Protein AF-A0A9P9LU99-F1 (afdb_monomer)

Secondary structure (DSSP, 8-state):
----------------------------SSSSSS--S-S---------------TT----------S-B--SPPPPHHHHHHHHHHHHTT--HHHHHHHHT--HHHHHHHHHHHTT-BTTBPBPPPPPPPSS-HHHHHHHHHHHHHSTT--HHHHHHHHTS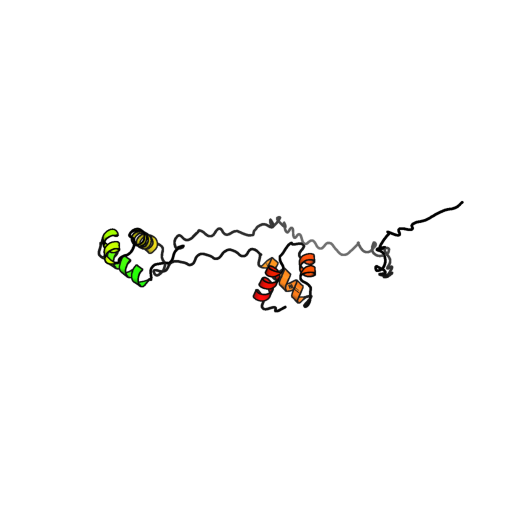---HHHHHHHHHTTT---

Sequence (179 aa):
MRSVDVTTHVALIRWNDLWNFEDEESVDVNVRTQYLRKVVCAKISCSRSIAPTSWYASIQQLSERSANIFFKKELSPYLQGKIIRKAEEGKKPAQIAKELQIADSTVRDTLKLDLVRNKGASQARLSRLEKYSVRFKRVIVNLIRKELKSSFAKIRKHLASKVNDKVIRRILEDASIYY

Mean predicted aligned error: 16.83 Å

Foldseek 3Di:
DDDDDDDDDDDDDDPDDDPPDDDDDDDDPPDPPPPPDDDDDDDDPPPPPPPPPPPPPPPPCPPPFQPLEDDDDADDLVLLVVLVVVVVVVDDLVVSCVVSVHDSVNSVVSVVCVVRDDPSHGDYGDDDDDPDDPVRLVVLVVVCVVPVDDDPVVSCVVVVDPDDVVVSCVSCVVVVNDD

Radius of gyration: 35.88 Å; Cα contacts (8 Å, |Δi|>4): 65; chains: 1; bounding box: 78×41×122 Å

pLDDT: mean 75.11, std 21.51, range [37.28, 97.56]

Solvent-accessible surface area (backbone atoms only — not comparable to full-atom values): 12419 Å² total; per-residue (Å²): 133,90,77,89,83,87,83,83,84,84,82,77,91,76,90,84,87,91,83,88,77,87,78,90,77,89,76,81,94,79,79,85,90,77,84,88,82,86,83,76,91,73,87,70,89,70,84,72,77,76,64,83,72,65,96,67,76,72,76,77,73,78,65,81,80,67,86,41,51,74,91,67,90,73,76,54,60,70,57,49,52,52,52,51,54,44,45,75,72,67,51,55,58,69,55,54,18,62,77,70,74,43,60,49,69,58,48,51,51,50,63,64,44,52,84,63,30,67,91,74,41,72,46,79,72,81,75,81,78,74,94,66,54,70,69,59,54,50,52,55,54,52,52,39,72,76,38,84,80,64,51,69,70,57,53,35,61,75,64,76,46,96,69,56,66,71,56,56,50,52,57,28,55,77,66,73,50,88,129

Nearest PDB structures (foldseek):
  1mdm-assembly1_A  TM=6.243E-01  e=1.093E-02  Homo sapiens
  6pax-assembly1_A  TM=5.505E-01  e=8.534E-03  Homo sapiens
  1pdn-assembly1_C  TM=4.921E-01  e=1.238E-02  Drosophila melanogaster
  2lvs-assembly1_A  TM=3.593E-01  e=1.388E-01  Hyperthermus butylicus DSM 5456
  8b4h-assembly1_A  TM=4.711E-01  e=3.517E-01  Geobacillus stearothermophilus

Structure (mmCIF, N/CA/C/O backbone):
data_AF-A0A9P9LU99-F1
#
_entry.id   AF-A0A9P9LU99-F1
#
loop_
_atom_site.group_PDB
_atom_site.id
_atom_site.type_symbol
_atom_site.label_atom_id
_atom_site.label_alt_id
_atom_site.label_comp_id
_atom_site.label_asym_id
_atom_site.label_entity_id
_atom_site.label_seq_id
_atom_site.pdbx_PDB_ins_code
_atom_site.Cartn_x
_atom_site.Cartn_y
_atom_site.Cartn_z
_atom_site.occupancy
_atom_site.B_iso_or_equiv
_atom_site.auth_seq_id
_atom_site.auth_comp_id
_atom_site.auth_asym_id
_atom_site.auth_atom_id
_atom_site.pdbx_PDB_model_num
ATOM 1 N N . MET A 1 1 ? -12.666 -14.891 -90.324 1.00 37.28 1 MET A N 1
ATOM 2 C CA . MET A 1 1 ? -11.192 -15.013 -90.304 1.00 37.28 1 MET A CA 1
ATOM 3 C C . MET A 1 1 ? -10.676 -14.177 -89.147 1.00 37.28 1 MET A C 1
ATOM 5 O O . MET A 1 1 ? -10.980 -13.000 -89.168 1.00 37.28 1 MET A O 1
ATOM 9 N N . ARG A 1 2 ? -9.937 -14.813 -88.216 1.00 39.31 2 ARG A N 1
ATOM 10 C CA . ARG A 1 2 ? -8.883 -14.265 -87.324 1.00 39.31 2 ARG A CA 1
ATOM 11 C C . ARG A 1 2 ? -9.255 -13.067 -86.416 1.00 39.31 2 ARG A C 1
ATOM 13 O O . ARG A 1 2 ? -9.767 -12.083 -86.909 1.00 39.31 2 ARG A O 1
ATOM 20 N N . SER A 1 3 ? -8.936 -12.956 -85.130 1.00 41.12 3 SER A N 1
ATOM 21 C CA . SER A 1 3 ? -8.376 -13.780 -84.042 1.00 41.12 3 SER A CA 1
ATOM 22 C C . SER A 1 3 ? -7.924 -12.750 -82.980 1.00 41.12 3 SER A C 1
ATOM 24 O O . SER A 1 3 ? -7.304 -11.788 -83.420 1.00 41.12 3 SER A O 1
ATOM 26 N N . VAL A 1 4 ? -8.134 -13.007 -81.670 1.00 46.19 4 VAL A N 1
ATOM 27 C CA . VAL A 1 4 ? -7.098 -12.883 -80.594 1.00 46.19 4 VAL A CA 1
ATOM 28 C C . VAL A 1 4 ? -6.611 -11.435 -80.279 1.00 46.19 4 VAL A C 1
ATOM 30 O O . VAL A 1 4 ? -6.242 -10.701 -81.179 1.00 46.19 4 VAL A O 1
ATOM 33 N N . ASP A 1 5 ? -6.531 -10.885 -79.061 1.00 49.12 5 ASP A N 1
ATOM 34 C CA . ASP A 1 5 ? -6.606 -11.394 -77.687 1.00 49.12 5 ASP A CA 1
ATOM 35 C C . ASP A 1 5 ? -6.820 -10.249 -76.676 1.00 49.12 5 ASP A C 1
ATOM 37 O O . ASP A 1 5 ? -6.439 -9.100 -76.901 1.00 49.12 5 ASP A O 1
ATOM 41 N N . VAL A 1 6 ? -7.374 -10.621 -75.519 1.00 52.91 6 VAL A N 1
ATOM 42 C CA . VAL A 1 6 ? -7.405 -9.858 -74.266 1.00 52.91 6 VAL A CA 1
ATOM 43 C C . VAL A 1 6 ? -6.156 -10.222 -73.459 1.00 52.91 6 VAL A C 1
ATOM 45 O O . VAL A 1 6 ? -6.055 -11.335 -72.947 1.00 52.91 6 VAL A O 1
ATOM 48 N N . THR A 1 7 ? -5.208 -9.298 -73.311 1.00 53.00 7 THR A N 1
ATOM 49 C CA . THR A 1 7 ? -4.014 -9.491 -72.471 1.00 53.00 7 THR A CA 1
ATOM 50 C C . THR A 1 7 ? -4.191 -8.851 -71.098 1.00 53.00 7 THR A C 1
ATOM 52 O O . THR A 1 7 ? -3.865 -7.695 -70.847 1.00 53.00 7 THR A O 1
ATOM 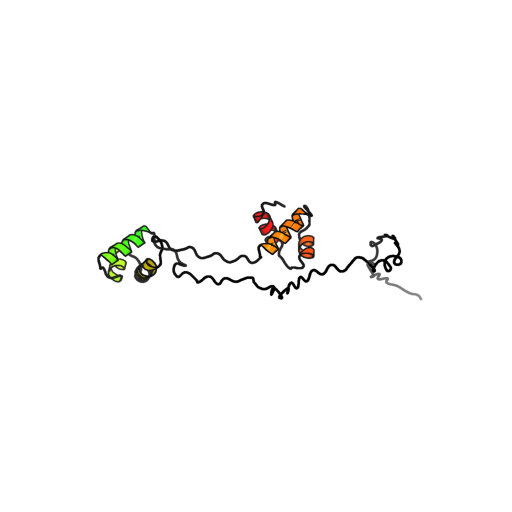55 N N . THR A 1 8 ? -4.689 -9.663 -70.170 1.00 50.56 8 THR A N 1
ATOM 56 C CA . THR A 1 8 ? -4.417 -9.569 -68.733 1.00 50.56 8 THR A CA 1
ATOM 57 C C . THR A 1 8 ? -2.929 -9.801 -68.466 1.00 50.56 8 THR A C 1
ATOM 59 O O . THR A 1 8 ? -2.436 -10.907 -68.671 1.00 50.56 8 THR A O 1
ATOM 62 N N . HIS A 1 9 ? -2.228 -8.803 -67.922 1.00 47.78 9 HIS A N 1
ATOM 63 C CA . HIS A 1 9 ? -0.955 -9.014 -67.230 1.00 47.78 9 HIS A CA 1
ATOM 64 C C . HIS A 1 9 ? -1.112 -8.706 -65.739 1.00 47.78 9 HIS A C 1
ATOM 66 O O . HIS A 1 9 ? -0.914 -7.591 -65.268 1.00 47.78 9 HIS A O 1
ATOM 72 N N . VAL A 1 10 ? -1.469 -9.753 -64.999 1.00 50.62 10 VAL A N 1
ATOM 73 C CA . VAL A 1 10 ? -1.089 -9.935 -63.598 1.00 50.62 10 VAL A CA 1
ATOM 74 C C . VAL A 1 10 ? 0.216 -10.718 -63.623 1.00 50.62 10 VAL A C 1
ATOM 76 O O . VAL A 1 10 ? 0.214 -11.822 -64.159 1.00 50.62 10 VAL A O 1
ATOM 79 N N . ALA A 1 11 ? 1.296 -10.182 -63.047 1.00 41.91 11 ALA A N 1
ATOM 80 C CA . ALA A 1 11 ? 2.277 -10.975 -62.301 1.00 41.91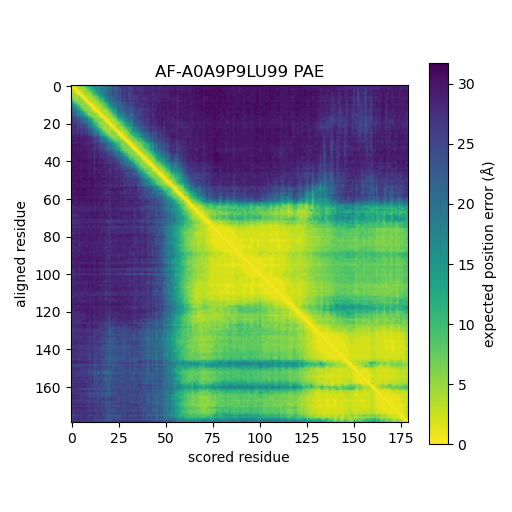 11 ALA A CA 1
ATOM 81 C C . ALA A 1 11 ? 3.464 -10.148 -61.775 1.00 41.91 11 ALA A C 1
ATOM 83 O O . ALA A 1 11 ? 4.192 -9.511 -62.527 1.00 41.91 11 ALA A O 1
ATOM 84 N N . LEU A 1 12 ? 3.700 -10.350 -60.476 1.00 45.03 12 LEU A N 1
ATOM 85 C CA . LEU A 1 12 ? 5.007 -10.553 -59.844 1.00 45.03 12 LEU A CA 1
ATOM 86 C C . LEU A 1 12 ? 5.936 -9.342 -59.693 1.00 45.03 12 LEU A C 1
ATOM 88 O O . LEU A 1 12 ? 6.919 -9.151 -60.402 1.00 45.03 12 LEU A O 1
ATOM 92 N N . ILE A 1 13 ? 5.691 -8.643 -58.583 1.00 44.28 13 ILE A N 1
ATOM 93 C CA . ILE A 1 13 ? 6.717 -7.988 -57.769 1.00 44.28 13 ILE A CA 1
ATOM 94 C C . ILE A 1 13 ? 7.779 -9.042 -57.418 1.00 44.28 13 ILE A C 1
ATOM 96 O O . ILE A 1 13 ? 7.557 -9.927 -56.589 1.00 44.28 13 ILE A O 1
ATOM 100 N N . ARG A 1 14 ? 8.927 -8.958 -58.090 1.00 39.41 14 ARG A N 1
ATOM 101 C CA . ARG A 1 14 ? 10.111 -9.779 -57.844 1.00 39.41 14 ARG A CA 1
ATOM 102 C C . ARG A 1 14 ? 10.897 -9.148 -56.693 1.00 39.41 14 ARG A C 1
ATOM 104 O O . ARG A 1 14 ? 11.585 -8.151 -56.864 1.00 39.41 14 ARG A O 1
ATOM 111 N N . TRP A 1 15 ? 10.746 -9.722 -55.506 1.00 46.03 15 TRP A N 1
ATOM 112 C CA . TRP A 1 15 ? 11.716 -9.608 -54.418 1.00 46.03 15 TRP A CA 1
ATOM 113 C C . TRP A 1 15 ? 13.004 -10.318 -54.851 1.00 46.03 15 TRP A C 1
ATOM 115 O O . TRP A 1 15 ? 12.987 -11.544 -54.922 1.00 46.03 15 TRP A O 1
ATOM 125 N N . ASN A 1 16 ? 14.068 -9.582 -55.184 1.00 44.81 16 ASN A N 1
ATOM 126 C CA . ASN A 1 16 ? 15.468 -10.008 -55.002 1.00 44.81 16 ASN A CA 1
ATOM 127 C C . ASN A 1 16 ? 16.456 -8.972 -55.555 1.00 44.81 16 ASN A C 1
ATOM 129 O O . ASN A 1 16 ? 17.160 -9.254 -56.509 1.00 44.81 16 ASN A O 1
ATOM 133 N N . ASP A 1 17 ? 16.544 -7.805 -54.924 1.00 43.41 17 ASP A N 1
ATOM 134 C CA . ASP A 1 17 ? 17.694 -6.911 -55.082 1.00 43.41 17 ASP A CA 1
ATOM 135 C C . ASP A 1 17 ? 17.899 -6.177 -53.754 1.00 43.41 17 ASP A C 1
ATOM 137 O O . ASP A 1 17 ? 17.048 -5.372 -53.385 1.00 43.41 17 ASP A O 1
ATOM 141 N N . LEU A 1 18 ? 18.969 -6.530 -53.022 1.00 44.22 18 LEU A N 1
ATOM 142 C CA . LEU A 1 18 ? 19.677 -5.755 -51.972 1.00 44.22 18 LEU A CA 1
ATOM 143 C C . LEU A 1 18 ? 20.300 -6.647 -50.882 1.00 44.22 18 LEU A C 1
ATOM 145 O O . LEU A 1 18 ? 20.087 -6.406 -49.703 1.00 44.22 18 LEU A O 1
ATOM 149 N N . TRP A 1 19 ? 21.095 -7.654 -51.246 1.00 47.75 19 TRP A N 1
ATOM 150 C CA . TRP A 1 19 ? 22.095 -8.239 -50.335 1.00 47.75 19 TRP A CA 1
ATOM 151 C C . TRP A 1 19 ? 23.360 -8.595 -51.132 1.00 47.75 19 TRP A C 1
ATOM 153 O O . TRP A 1 19 ? 23.749 -9.752 -51.226 1.00 47.75 19 TRP A O 1
ATOM 163 N N . ASN A 1 20 ? 23.992 -7.574 -51.719 1.00 40.41 20 ASN A N 1
ATOM 164 C CA . ASN A 1 20 ? 25.414 -7.624 -52.054 1.00 40.41 20 ASN A CA 1
ATOM 165 C C . ASN A 1 20 ? 26.168 -7.086 -50.837 1.00 40.41 20 ASN A C 1
ATOM 167 O O . ASN A 1 20 ? 26.260 -5.875 -50.641 1.00 40.41 20 ASN A O 1
ATOM 171 N N . PHE A 1 21 ? 26.617 -7.998 -49.981 1.00 43.91 21 PHE A N 1
ATOM 172 C CA . PHE A 1 21 ? 27.644 -7.728 -48.984 1.00 43.91 21 PHE A CA 1
ATOM 173 C C . PHE A 1 21 ? 28.819 -8.631 -49.349 1.00 43.91 21 PHE A C 1
ATOM 175 O O . PHE A 1 21 ? 28.873 -9.799 -48.965 1.00 43.91 21 PHE A O 1
ATOM 182 N N . GLU A 1 22 ? 29.666 -8.096 -50.224 1.00 48.34 22 GLU A N 1
ATOM 183 C CA . GLU A 1 22 ? 31.021 -8.578 -50.445 1.00 48.34 22 GLU A CA 1
ATOM 184 C C . GLU A 1 22 ? 31.807 -8.311 -49.161 1.00 48.34 22 GLU A C 1
ATOM 186 O O . GLU A 1 22 ? 31.900 -7.168 -48.730 1.00 48.34 22 GLU A O 1
ATOM 191 N N . ASP A 1 23 ? 32.326 -9.372 -48.555 1.00 52.44 23 ASP A N 1
ATOM 192 C CA . ASP A 1 23 ? 33.543 -9.349 -47.746 1.00 52.44 23 ASP A CA 1
ATOM 193 C C . ASP A 1 23 ? 34.202 -10.720 -47.958 1.00 52.44 23 ASP A C 1
ATOM 195 O O . ASP A 1 23 ? 34.003 -11.683 -47.212 1.00 52.44 23 ASP A O 1
ATOM 199 N N . GLU A 1 24 ? 34.934 -10.822 -49.067 1.00 50.81 24 GLU A N 1
ATOM 200 C CA . GLU A 1 24 ? 36.007 -11.794 -49.221 1.00 50.81 24 GLU A CA 1
ATOM 201 C C . GLU A 1 24 ? 37.213 -11.298 -48.413 1.00 50.81 24 GLU A C 1
ATOM 203 O O . GLU A 1 24 ? 37.979 -10.461 -48.872 1.00 50.81 24 GLU A O 1
ATOM 208 N N . GLU A 1 25 ? 37.420 -11.850 -47.220 1.00 54.91 25 GLU A N 1
ATOM 209 C CA . GLU A 1 25 ? 38.769 -11.992 -46.667 1.00 54.91 25 GLU A CA 1
ATOM 210 C C . GLU A 1 25 ? 38.954 -13.435 -46.197 1.00 54.91 25 GLU A C 1
ATOM 212 O O . GLU A 1 25 ? 38.618 -13.848 -45.085 1.00 54.91 25 GLU A O 1
ATOM 217 N N . SER A 1 26 ? 39.484 -14.229 -47.123 1.00 47.03 26 SER A N 1
ATOM 218 C CA . SER A 1 26 ? 40.070 -15.533 -46.874 1.00 47.03 26 SER A CA 1
ATOM 219 C C . SER A 1 26 ? 41.338 -15.369 -46.032 1.00 47.03 26 SER A C 1
ATOM 221 O O . SER A 1 26 ? 42.360 -14.901 -46.534 1.00 47.03 26 SER A O 1
ATOM 223 N N . VAL A 1 27 ? 41.307 -15.804 -44.771 1.00 53.72 27 VAL A N 1
ATOM 224 C CA . VAL A 1 27 ? 42.528 -16.068 -43.999 1.00 53.72 27 VAL A CA 1
ATOM 225 C C . VAL A 1 27 ? 42.510 -17.514 -43.509 1.00 53.72 27 VAL A C 1
ATOM 227 O O . VAL A 1 27 ? 41.738 -17.902 -42.634 1.00 53.72 27 VAL A O 1
ATOM 230 N N . ASP A 1 28 ? 43.375 -18.289 -44.158 1.00 43.78 28 ASP A N 1
ATOM 231 C CA . ASP A 1 28 ? 43.913 -19.616 -43.864 1.00 43.78 28 ASP A CA 1
ATOM 232 C C . ASP A 1 28 ? 43.407 -20.370 -42.624 1.00 43.78 28 ASP A C 1
ATOM 234 O O . ASP A 1 28 ? 43.883 -20.228 -41.492 1.00 43.78 28 ASP A O 1
ATOM 238 N N . VAL A 1 29 ? 42.555 -21.354 -42.899 1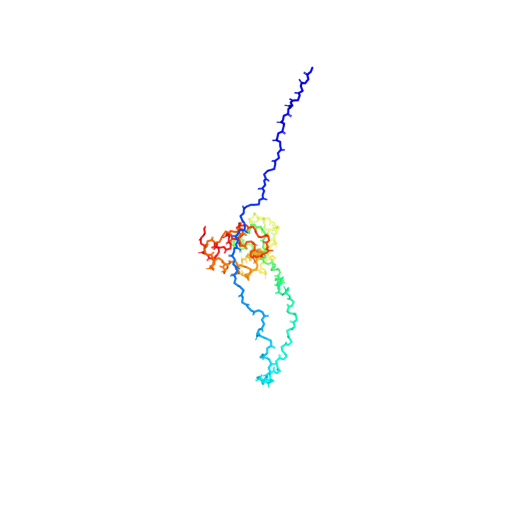.00 54.38 29 VAL A N 1
ATOM 239 C CA . VAL A 1 29 ? 42.220 -22.464 -42.004 1.00 54.38 29 VAL A CA 1
ATOM 240 C C . VAL A 1 29 ? 43.282 -23.568 -42.146 1.00 54.38 29 VAL A C 1
ATOM 242 O O . VAL A 1 29 ? 42.946 -24.667 -42.569 1.00 54.38 29 VAL A O 1
ATOM 245 N N . ASN A 1 30 ? 44.576 -23.319 -41.861 1.00 53.53 30 ASN A N 1
ATOM 246 C CA . ASN A 1 30 ? 45.539 -24.444 -41.806 1.00 53.53 30 ASN A CA 1
ATOM 247 C C . ASN A 1 30 ? 46.903 -24.279 -41.088 1.00 53.53 30 ASN A C 1
ATOM 249 O O . ASN A 1 30 ? 47.845 -24.983 -41.443 1.00 53.53 30 ASN A O 1
ATOM 253 N N . VAL A 1 31 ? 47.071 -23.415 -40.071 1.00 49.47 31 VAL A N 1
ATOM 254 C CA . VAL A 1 31 ? 48.369 -23.354 -39.325 1.00 49.47 31 VAL A CA 1
ATOM 255 C C . VAL A 1 31 ? 48.236 -23.324 -37.789 1.00 49.47 31 VAL A C 1
ATOM 257 O O . VAL A 1 31 ? 49.225 -23.248 -37.066 1.00 49.47 31 VAL A O 1
ATOM 260 N N . ARG A 1 32 ? 47.032 -23.461 -37.215 1.00 40.62 32 ARG A N 1
ATOM 261 C CA . ARG A 1 32 ? 46.838 -23.347 -35.747 1.00 40.62 32 ARG A CA 1
ATOM 262 C C . ARG A 1 32 ? 46.602 -24.657 -34.990 1.00 40.62 32 ARG A C 1
ATOM 264 O O . ARG A 1 32 ? 46.216 -24.629 -33.825 1.00 40.62 32 ARG A O 1
ATOM 271 N N . THR A 1 33 ? 46.893 -25.797 -35.612 1.00 50.09 33 THR A N 1
ATOM 272 C CA . THR A 1 33 ? 46.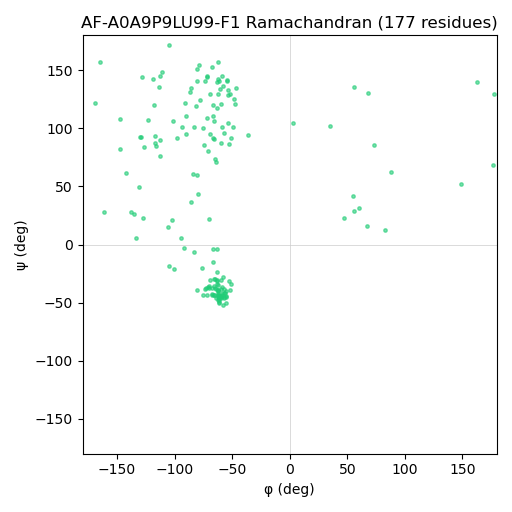776 -27.147 -35.025 1.00 50.09 33 THR A CA 1
ATOM 273 C C . THR A 1 33 ? 48.113 -27.765 -34.584 1.00 50.09 33 THR A C 1
ATOM 275 O O . THR A 1 33 ? 48.186 -28.975 -34.388 1.00 50.09 33 THR A O 1
ATOM 278 N N . GLN A 1 34 ? 49.171 -26.969 -34.353 1.00 49.56 34 GLN A N 1
ATOM 279 C CA . GLN A 1 34 ? 50.486 -27.494 -33.925 1.00 49.56 34 GLN A CA 1
ATOM 280 C C . GLN A 1 34 ? 51.201 -26.753 -32.772 1.00 49.56 34 GLN A C 1
ATOM 282 O O . GLN A 1 34 ? 52.409 -26.879 -32.623 1.00 49.56 34 GLN A O 1
ATOM 287 N N . TYR A 1 35 ? 50.488 -26.064 -31.874 1.00 44.16 35 TYR A N 1
ATOM 288 C CA . TYR A 1 35 ? 51.095 -25.550 -30.625 1.00 44.16 35 TYR A CA 1
ATOM 289 C C . TYR A 1 35 ? 50.280 -25.891 -29.369 1.00 44.16 35 TYR A C 1
ATOM 291 O O . TYR A 1 35 ? 50.020 -25.063 -28.502 1.00 44.16 35 TYR A O 1
ATOM 299 N N . LEU A 1 36 ? 49.917 -27.168 -29.240 1.00 46.91 36 LEU A N 1
ATOM 300 C CA . LEU A 1 36 ? 49.594 -27.787 -27.956 1.00 46.91 36 LEU A CA 1
ATOM 301 C C . LEU A 1 36 ? 50.609 -28.887 -27.674 1.00 46.91 36 LEU A C 1
ATOM 303 O O . LEU A 1 36 ? 50.362 -30.055 -27.957 1.00 46.91 36 LEU A O 1
ATOM 307 N N . ARG A 1 37 ? 51.759 -28.513 -27.111 1.00 47.16 37 ARG A N 1
ATOM 308 C CA . ARG A 1 37 ? 52.590 -29.389 -26.275 1.00 47.16 37 ARG A CA 1
ATOM 309 C C . ARG A 1 37 ? 53.660 -28.538 -25.599 1.00 47.16 37 ARG A C 1
ATOM 311 O O . ARG A 1 37 ? 54.488 -27.945 -26.274 1.00 47.16 37 ARG A O 1
ATOM 318 N N . LYS A 1 38 ? 53.664 -28.583 -24.263 1.00 47.69 38 LYS A N 1
ATOM 319 C CA . LYS A 1 38 ? 54.695 -28.063 -23.345 1.00 47.69 38 LYS A CA 1
ATOM 320 C C . LYS A 1 38 ? 54.570 -26.597 -22.908 1.00 47.69 38 LYS A C 1
ATOM 322 O O . LYS A 1 38 ? 55.516 -25.834 -23.024 1.00 47.69 38 LYS A O 1
ATOM 327 N N . VAL A 1 39 ? 53.479 -26.270 -22.216 1.00 44.34 39 VAL A N 1
ATOM 328 C CA . VAL A 1 39 ? 53.601 -25.489 -20.972 1.00 44.34 39 VAL A CA 1
ATOM 329 C C . VAL A 1 39 ? 52.816 -26.216 -19.884 1.00 44.34 39 VAL A C 1
ATOM 331 O O . VAL A 1 39 ? 51.601 -26.129 -19.780 1.00 44.34 39 VAL A O 1
ATOM 334 N N . VAL A 1 40 ? 53.567 -27.061 -19.182 1.00 42.91 40 VAL A N 1
ATOM 335 C CA . VAL A 1 40 ? 53.516 -27.310 -17.739 1.00 42.91 40 VAL A CA 1
ATOM 336 C C . VAL A 1 40 ? 52.132 -27.235 -17.083 1.00 42.91 40 VAL A C 1
ATOM 338 O O . VAL A 1 40 ? 51.634 -26.181 -16.699 1.00 42.91 40 VAL A O 1
ATOM 341 N N . CYS A 1 41 ? 51.598 -28.435 -16.849 1.00 41.84 41 CYS A N 1
ATOM 342 C CA . CYS A 1 41 ? 50.779 -28.803 -15.701 1.00 41.84 41 CYS A CA 1
ATOM 343 C C . CYS A 1 41 ? 51.243 -28.103 -14.407 1.00 41.84 41 CYS A C 1
ATOM 345 O O . CYS A 1 41 ? 52.075 -28.632 -13.672 1.00 41.84 41 CYS A O 1
ATOM 347 N N . ALA A 1 42 ? 50.641 -26.962 -14.079 1.00 43.16 42 ALA A N 1
ATOM 348 C CA . ALA A 1 42 ? 50.522 -26.511 -12.702 1.00 43.16 42 ALA A CA 1
ATOM 349 C C . ALA A 1 42 ? 49.171 -26.998 -12.172 1.00 43.16 42 ALA A C 1
ATOM 351 O O . ALA A 1 42 ? 48.110 -26.454 -12.474 1.00 43.16 42 ALA A O 1
ATOM 352 N N . LYS A 1 43 ? 49.239 -28.087 -11.403 1.00 45.78 43 LYS A N 1
ATOM 353 C CA . LYS A 1 43 ? 48.193 -28.551 -10.495 1.00 45.78 43 LYS A CA 1
ATOM 354 C C . LYS A 1 43 ? 47.736 -27.381 -9.616 1.00 45.78 43 LYS A C 1
ATOM 356 O O . LYS A 1 43 ? 48.374 -27.077 -8.617 1.00 45.78 43 LYS A O 1
ATOM 361 N N . ILE A 1 44 ? 46.600 -26.781 -9.946 1.00 46.03 44 ILE A N 1
ATOM 362 C CA . ILE A 1 44 ? 45.708 -26.224 -8.933 1.00 46.03 44 ILE A CA 1
ATOM 363 C C . ILE A 1 44 ? 44.418 -27.016 -9.057 1.00 46.03 44 ILE A C 1
ATOM 365 O O . ILE A 1 44 ? 43.540 -26.739 -9.870 1.00 46.03 44 ILE A O 1
ATOM 369 N N . SER A 1 45 ? 44.354 -28.060 -8.241 1.00 44.78 45 SER A N 1
ATOM 370 C CA . SER A 1 45 ? 43.126 -28.670 -7.766 1.00 44.78 45 SER A CA 1
ATOM 371 C C . SER A 1 45 ? 42.241 -27.582 -7.155 1.00 44.78 45 SER A C 1
ATOM 373 O O . SER A 1 45 ? 42.297 -27.309 -5.960 1.00 44.78 45 SER A O 1
ATOM 375 N N . CYS A 1 46 ? 41.441 -26.926 -7.988 1.00 38.09 46 CYS A N 1
ATOM 376 C CA . CYS A 1 46 ? 40.287 -26.165 -7.547 1.00 38.09 46 CYS A CA 1
ATOM 377 C C . CYS A 1 46 ? 39.060 -26.897 -8.081 1.00 38.09 46 CYS A C 1
ATOM 379 O O . CYS A 1 46 ? 38.446 -26.508 -9.072 1.00 38.09 46 CYS A O 1
ATOM 381 N N . SER A 1 47 ? 38.726 -28.005 -7.425 1.00 43.62 47 SER A N 1
ATOM 382 C CA . SER A 1 47 ? 37.398 -28.604 -7.460 1.00 43.62 47 SER A CA 1
ATOM 383 C C . SER A 1 47 ? 36.408 -27.620 -6.831 1.00 43.62 47 SER A C 1
ATOM 385 O O . SER A 1 47 ? 35.898 -27.823 -5.733 1.00 43.62 47 SER A O 1
ATOM 387 N N . ARG A 1 48 ? 36.121 -26.515 -7.530 1.00 45.00 48 ARG A N 1
ATOM 388 C CA . ARG A 1 48 ? 34.861 -25.808 -7.335 1.00 45.00 48 ARG A CA 1
ATOM 389 C C . ARG A 1 48 ? 33.802 -26.731 -7.899 1.00 45.00 48 ARG A C 1
ATOM 391 O O . ARG A 1 48 ? 33.547 -26.745 -9.099 1.00 45.00 48 ARG A O 1
ATOM 398 N N . SER A 1 49 ? 33.210 -27.519 -7.013 1.00 46.50 49 SER A N 1
ATOM 399 C CA . SER A 1 49 ? 31.842 -27.975 -7.167 1.00 46.50 49 SER A CA 1
ATOM 400 C C . SER A 1 49 ? 30.993 -26.737 -7.448 1.00 46.50 49 SER A C 1
ATOM 402 O O . SER A 1 49 ? 30.531 -26.034 -6.551 1.00 46.50 49 SER A O 1
ATOM 404 N N . ILE A 1 50 ? 30.823 -26.417 -8.730 1.00 49.38 50 ILE A N 1
ATOM 405 C CA . ILE A 1 50 ? 29.747 -25.548 -9.177 1.00 49.38 50 ILE A CA 1
ATOM 406 C C . ILE A 1 50 ? 28.510 -26.416 -8.990 1.00 49.38 50 ILE A C 1
ATOM 408 O O . ILE A 1 50 ? 28.049 -27.092 -9.907 1.00 49.38 50 ILE A O 1
ATOM 412 N N . ALA A 1 51 ? 28.036 -26.474 -7.743 1.00 48.25 51 ALA A N 1
ATOM 413 C CA . ALA A 1 51 ? 26.690 -26.912 -7.452 1.00 48.25 51 ALA A CA 1
ATOM 414 C C . ALA A 1 51 ? 25.786 -26.173 -8.445 1.00 48.25 51 ALA A C 1
ATOM 416 O O . ALA A 1 51 ? 26.009 -24.973 -8.659 1.00 48.25 51 ALA A O 1
ATOM 417 N N . PRO A 1 52 ? 24.824 -26.849 -9.093 1.00 43.88 52 PRO A N 1
ATOM 418 C CA . PRO A 1 52 ? 23.871 -26.161 -9.939 1.00 43.88 52 PRO A CA 1
ATOM 419 C C . PRO A 1 52 ? 23.171 -25.145 -9.041 1.00 43.88 52 PRO A C 1
ATOM 421 O O . PRO A 1 52 ? 22.327 -25.494 -8.218 1.00 43.88 52 PRO A O 1
ATOM 424 N N . THR A 1 53 ? 23.580 -23.881 -9.137 1.00 52.50 53 THR A N 1
ATOM 425 C CA . THR A 1 53 ? 22.892 -22.768 -8.509 1.00 52.50 53 THR A CA 1
ATOM 426 C C . THR A 1 53 ? 21.565 -22.719 -9.224 1.00 52.50 53 THR A C 1
ATOM 428 O O . THR A 1 53 ? 21.462 -22.163 -10.311 1.00 52.50 53 THR A O 1
ATOM 431 N N . SER A 1 54 ? 20.573 -23.428 -8.680 1.00 45.56 54 SER A N 1
ATOM 432 C CA . SER A 1 54 ? 19.235 -23.465 -9.245 1.00 45.56 54 SER A CA 1
ATOM 433 C C . SER A 1 54 ? 18.844 -22.017 -9.533 1.00 45.56 54 SER A C 1
ATOM 435 O O . SER A 1 54 ? 18.889 -21.152 -8.652 1.00 45.56 54 SER A O 1
ATOM 437 N N . TRP A 1 55 ? 18.554 -21.724 -10.798 1.00 44.56 55 TRP A N 1
ATOM 438 C CA . TRP A 1 55 ? 18.322 -20.371 -11.314 1.00 44.56 55 TRP A CA 1
ATOM 439 C C . TRP A 1 55 ? 16.997 -19.760 -10.803 1.00 44.56 55 TRP A C 1
ATOM 441 O O . TRP A 1 55 ? 16.461 -18.824 -11.387 1.00 44.56 55 TRP A O 1
ATOM 451 N N . TYR A 1 56 ? 16.485 -20.275 -9.683 1.00 50.28 56 TYR A N 1
ATOM 452 C CA . TYR A 1 56 ? 15.218 -19.949 -9.044 1.00 50.28 56 TYR A CA 1
ATOM 453 C C . TYR A 1 56 ? 15.363 -19.589 -7.561 1.00 50.28 56 TYR A C 1
ATOM 455 O O . TYR A 1 56 ? 14.381 -19.592 -6.831 1.00 50.28 56 TYR A O 1
ATOM 463 N N . ALA A 1 57 ? 16.537 -19.157 -7.099 1.00 46.38 57 ALA A N 1
ATOM 464 C CA . ALA A 1 57 ? 16.641 -18.467 -5.809 1.00 46.38 57 ALA A CA 1
ATOM 465 C C . ALA A 1 57 ? 16.223 -16.983 -5.918 1.00 46.38 57 ALA A C 1
ATOM 467 O O . ALA A 1 57 ? 16.862 -16.091 -5.369 1.00 46.38 57 ALA A O 1
ATOM 468 N N . SER A 1 58 ? 15.123 -16.692 -6.621 1.00 51.31 58 SER A N 1
ATOM 469 C CA . SER A 1 58 ? 14.285 -15.565 -6.220 1.00 51.31 58 SER A CA 1
ATOM 470 C C . SER A 1 58 ? 13.556 -16.070 -4.991 1.00 51.31 58 SER A C 1
ATOM 472 O O . SER A 1 58 ? 12.467 -16.627 -5.114 1.00 51.31 58 SER A O 1
ATOM 474 N N . ILE A 1 59 ? 14.181 -15.937 -3.823 1.00 49.25 59 ILE A N 1
ATOM 475 C CA . ILE A 1 59 ? 13.499 -16.138 -2.553 1.00 49.25 59 ILE A CA 1
ATOM 476 C C . ILE A 1 59 ? 12.335 -15.144 -2.577 1.00 49.25 59 ILE A C 1
ATOM 478 O O . ILE A 1 59 ? 12.503 -13.953 -2.326 1.00 49.25 59 ILE A O 1
ATOM 482 N N . GLN A 1 60 ? 11.152 -15.622 -2.972 1.00 51.78 60 GLN A N 1
ATOM 483 C CA . GLN A 1 60 ? 9.893 -15.056 -2.538 1.00 51.78 60 GLN A CA 1
ATOM 484 C C . GLN A 1 60 ? 9.948 -15.200 -1.030 1.00 51.78 60 GLN A C 1
ATOM 486 O O . GLN A 1 60 ? 9.551 -16.216 -0.467 1.00 51.78 60 GLN A O 1
ATOM 491 N N . GLN A 1 61 ? 10.529 -14.205 -0.373 1.00 50.94 61 GLN A N 1
ATOM 492 C CA . GLN A 1 61 ? 10.341 -14.035 1.042 1.00 50.94 61 GLN A CA 1
ATOM 493 C C . GLN A 1 61 ? 8.862 -13.678 1.137 1.00 50.94 61 GLN A C 1
ATOM 495 O O . GLN A 1 61 ? 8.468 -12.532 0.930 1.00 50.94 61 GLN A O 1
ATOM 500 N N . LEU A 1 62 ? 8.020 -14.701 1.304 1.00 56.12 62 LEU A N 1
ATOM 501 C CA . LEU A 1 62 ? 6.649 -14.554 1.758 1.00 56.12 62 LEU A CA 1
ATOM 502 C C . LEU A 1 62 ? 6.776 -14.017 3.182 1.00 56.12 62 LEU A C 1
ATOM 504 O O . LEU A 1 62 ? 6.691 -14.764 4.148 1.00 56.12 62 LEU A O 1
ATOM 508 N N . SER A 1 63 ? 7.135 -12.737 3.298 1.00 60.81 63 SER A N 1
ATOM 509 C CA . SER A 1 63 ? 7.255 -12.051 4.570 1.00 60.81 63 SER A CA 1
ATOM 510 C C . SER A 1 63 ? 5.936 -12.254 5.291 1.00 60.81 63 SER A C 1
ATOM 512 O O . SER A 1 63 ? 4.876 -12.014 4.699 1.00 60.81 63 SER A O 1
ATOM 514 N N . GLU A 1 64 ? 6.013 -12.719 6.530 1.00 69.38 64 GLU A N 1
ATOM 515 C CA . GLU A 1 64 ? 4.850 -12.922 7.374 1.00 69.38 64 GLU A CA 1
ATOM 516 C C . GLU A 1 64 ? 3.971 -11.669 7.326 1.00 69.38 64 GLU A C 1
ATOM 518 O O . GLU A 1 64 ? 4.432 -10.532 7.471 1.00 69.38 64 GLU A O 1
ATOM 523 N N . ARG A 1 65 ? 2.701 -11.864 6.973 1.00 68.00 65 ARG A N 1
ATOM 524 C CA . ARG A 1 65 ? 1.790 -10.750 6.749 1.00 68.00 65 ARG A CA 1
ATOM 525 C C . ARG A 1 65 ? 1.459 -10.135 8.104 1.00 68.00 65 ARG A C 1
ATOM 527 O O . ARG A 1 65 ? 0.714 -10.734 8.869 1.00 68.00 65 ARG A O 1
ATOM 534 N N . SER A 1 66 ? 1.981 -8.937 8.370 1.00 77.31 66 SER A N 1
ATOM 535 C CA . SER A 1 66 ? 1.666 -8.185 9.590 1.00 77.31 66 SER A CA 1
ATOM 536 C C . SER A 1 66 ? 0.150 -8.066 9.775 1.00 77.31 66 SER A C 1
ATOM 538 O O . SER A 1 66 ? -0.570 -7.660 8.856 1.00 77.31 66 SER A O 1
ATOM 540 N N . ALA A 1 67 ? -0.333 -8.409 10.972 1.00 81.06 67 ALA A N 1
ATOM 541 C CA . ALA A 1 67 ? -1.727 -8.210 11.365 1.00 81.06 67 ALA A CA 1
ATOM 542 C C . ALA A 1 67 ? -2.085 -6.715 11.484 1.00 81.06 67 ALA A C 1
ATOM 544 O O . ALA A 1 67 ? -3.260 -6.358 11.465 1.00 81.06 67 ALA A O 1
ATOM 545 N N . ASN A 1 68 ? -1.080 -5.832 11.535 1.00 83.25 68 ASN A N 1
ATOM 546 C CA . ASN A 1 68 ? -1.236 -4.383 11.608 1.00 83.25 68 ASN A CA 1
ATOM 547 C C . ASN A 1 68 ? -1.393 -3.722 10.221 1.00 83.25 68 ASN A C 1
ATOM 549 O O . ASN A 1 68 ? -0.846 -2.650 9.972 1.00 83.25 68 ASN A O 1
ATOM 553 N N . ILE A 1 69 ? -2.088 -4.374 9.286 1.00 80.56 69 ILE A N 1
ATOM 554 C CA . ILE A 1 69 ? -2.383 -3.821 7.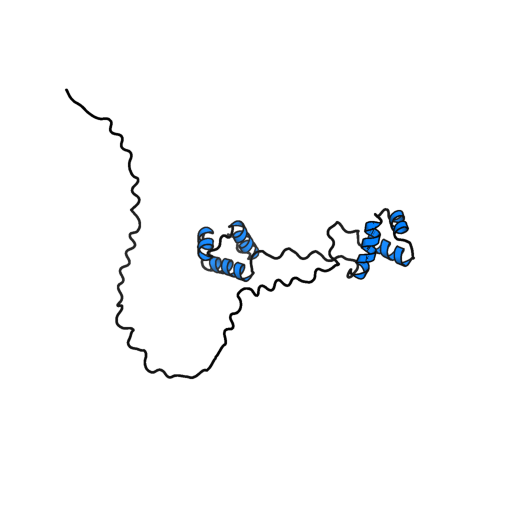956 1.00 80.56 69 ILE A CA 1
ATOM 555 C C . ILE A 1 69 ? -3.896 -3.694 7.812 1.00 80.56 69 ILE A C 1
ATOM 557 O O . ILE A 1 69 ? -4.612 -4.697 7.839 1.00 80.56 69 ILE A O 1
ATOM 561 N N . PHE A 1 70 ? -4.381 -2.475 7.585 1.00 77.62 70 PHE A N 1
ATOM 562 C CA . PHE A 1 70 ? -5.803 -2.199 7.403 1.00 77.62 70 PHE A CA 1
ATOM 563 C C . PHE A 1 70 ? -6.130 -1.784 5.962 1.00 77.62 70 PHE A C 1
ATOM 565 O O . PHE A 1 70 ? -5.318 -1.187 5.259 1.00 77.62 70 PHE A O 1
ATOM 572 N N . PHE A 1 71 ? -7.334 -2.134 5.500 1.00 70.38 71 PHE A N 1
ATOM 573 C CA . PHE A 1 71 ? -7.761 -1.930 4.107 1.00 70.38 71 PHE A CA 1
ATOM 574 C C . PHE A 1 71 ? -8.664 -0.718 3.889 1.00 70.38 71 PHE A C 1
ATOM 576 O O . PHE A 1 71 ? -8.810 -0.263 2.756 1.00 70.38 71 PHE A O 1
ATOM 583 N N . LYS A 1 72 ? -9.323 -0.235 4.943 1.00 80.81 72 LYS A N 1
ATOM 584 C CA . LYS A 1 72 ? -10.308 0.850 4.859 1.00 80.81 72 LYS A CA 1
ATOM 585 C C . LYS A 1 72 ? -9.716 2.147 5.402 1.00 80.81 72 LYS A C 1
ATOM 587 O O . LYS A 1 72 ? -8.637 2.155 5.983 1.00 80.81 72 LYS A O 1
ATOM 592 N N . LYS A 1 73 ? -10.446 3.250 5.229 1.00 82.88 73 LYS A N 1
ATOM 593 C CA . LYS A 1 73 ? -10.101 4.520 5.872 1.00 82.88 73 LYS A CA 1
ATOM 594 C C . LYS A 1 73 ? -10.106 4.327 7.388 1.00 82.88 73 LYS A C 1
ATOM 596 O O . LYS A 1 73 ? -11.119 3.920 7.956 1.00 82.88 73 LYS A O 1
ATOM 601 N N . GLU A 1 74 ? -8.971 4.593 8.016 1.00 84.81 74 GLU A N 1
ATOM 602 C CA . GLU A 1 74 ? -8.830 4.478 9.461 1.00 84.81 74 GLU A CA 1
ATOM 603 C C . GLU A 1 74 ? -9.435 5.677 10.184 1.00 84.81 74 GLU A C 1
ATOM 605 O O . GLU A 1 74 ? -9.538 6.783 9.646 1.00 84.81 74 GLU A O 1
ATOM 610 N N . LEU A 1 75 ? -9.831 5.438 11.434 1.00 90.38 75 LEU A N 1
ATOM 611 C CA . LEU A 1 75 ? -10.154 6.503 12.373 1.00 90.38 75 LEU A CA 1
ATOM 612 C C . LEU A 1 75 ? -8.937 7.408 12.568 1.00 90.38 75 LEU A C 1
ATOM 614 O O . LEU A 1 75 ? -7.808 6.924 12.617 1.00 90.38 75 LEU A O 1
ATOM 618 N N . SER A 1 76 ? -9.182 8.706 12.748 1.00 90.31 76 SER A N 1
ATOM 619 C CA . SER A 1 76 ? -8.134 9.648 13.151 1.00 90.31 76 SER A CA 1
ATOM 620 C C . SER A 1 76 ? -7.441 9.157 14.434 1.00 90.31 76 SER A C 1
ATOM 622 O O . SER A 1 76 ? -8.152 8.701 15.338 1.00 90.31 76 SER A O 1
ATOM 624 N N . PRO A 1 77 ? -6.106 9.297 14.569 1.00 90.56 77 PRO A N 1
ATOM 625 C CA . PRO A 1 77 ? -5.377 8.910 15.781 1.00 90.56 77 PRO A CA 1
ATOM 626 C C . PRO A 1 77 ? -5.988 9.498 17.059 1.00 90.56 77 PRO A C 1
ATOM 628 O O . PRO A 1 77 ? -6.051 8.843 18.095 1.00 90.56 77 PRO A O 1
ATOM 631 N N . TYR A 1 78 ? -6.541 10.710 16.966 1.00 92.31 78 TYR A N 1
ATOM 632 C CA . TYR A 1 78 ? -7.245 11.353 18.072 1.00 92.31 78 TYR A CA 1
ATOM 633 C C . TYR A 1 78 ? -8.496 10.581 18.525 1.00 92.31 78 TYR A C 1
ATOM 635 O O . TYR A 1 78 ? -8.732 10.409 19.721 1.00 92.31 78 TYR A O 1
ATOM 643 N N . LEU A 1 79 ? -9.305 10.093 17.578 1.00 93.69 79 LEU A N 1
ATOM 644 C CA . LEU A 1 79 ? -10.495 9.298 17.890 1.00 93.69 79 LEU A CA 1
ATOM 645 C C . LEU A 1 79 ? -10.118 7.921 18.438 1.00 93.69 79 LEU A C 1
ATOM 647 O O . LEU A 1 79 ? -10.783 7.435 19.348 1.00 93.69 79 LEU A O 1
ATOM 651 N N . GLN A 1 80 ? -9.039 7.324 17.931 1.00 93.19 80 GLN A N 1
ATOM 652 C CA . GLN A 1 80 ? -8.510 6.069 18.464 1.00 93.19 80 GLN A CA 1
ATOM 653 C C . GLN A 1 80 ? -8.079 6.238 19.927 1.00 93.19 80 GLN A C 1
ATOM 655 O O . GLN A 1 80 ? -8.528 5.480 20.781 1.00 93.19 80 GLN A O 1
ATOM 660 N N . GLY A 1 81 ? -7.330 7.300 20.244 1.00 93.69 81 GLY A N 1
ATOM 661 C CA . GLY A 1 81 ? -6.948 7.623 21.623 1.00 93.69 81 GLY A CA 1
ATOM 662 C C . GLY A 1 81 ? -8.150 7.853 22.545 1.00 93.69 81 GLY A C 1
ATOM 663 O O . GLY A 1 81 ? -8.151 7.395 23.686 1.00 93.69 81 GLY A O 1
ATOM 664 N N . LYS A 1 82 ? -9.223 8.491 22.051 1.00 96.00 82 LYS A N 1
ATOM 665 C CA . LYS A 1 82 ? -10.482 8.612 22.810 1.00 96.00 82 LYS A CA 1
ATOM 666 C C . LYS A 1 82 ? -11.127 7.258 23.101 1.00 96.00 82 LYS A C 1
ATOM 668 O O . LYS A 1 82 ? -11.622 7.068 24.208 1.00 96.00 82 LYS A O 1
ATOM 673 N N . ILE A 1 83 ? -11.138 6.344 22.129 1.00 96.19 83 ILE A N 1
ATOM 674 C CA . ILE A 1 83 ? -11.678 4.989 22.304 1.00 96.19 83 ILE A CA 1
ATOM 675 C C . ILE A 1 83 ? -10.874 4.233 23.365 1.00 96.19 83 ILE A C 1
ATOM 677 O O . ILE A 1 83 ? -11.477 3.671 24.276 1.00 96.19 83 ILE A O 1
ATOM 681 N N . ILE A 1 84 ? -9.541 4.263 23.274 1.00 95.25 84 ILE A N 1
ATOM 682 C CA . ILE A 1 84 ? -8.638 3.570 24.204 1.00 95.25 84 ILE A CA 1
ATOM 683 C C . ILE A 1 84 ? -8.834 4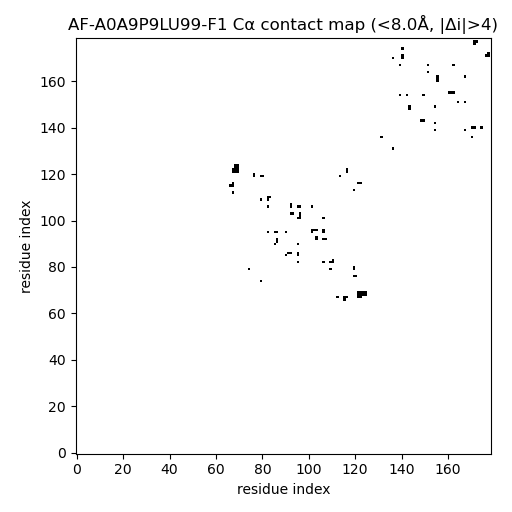.105 25.623 1.00 95.25 84 ILE A C 1
ATOM 685 O O . ILE A 1 84 ? -9.153 3.337 26.522 1.00 95.25 84 ILE A O 1
ATOM 689 N N . ARG A 1 85 ? -8.807 5.431 25.804 1.00 96.69 85 ARG A N 1
ATOM 690 C CA . ARG A 1 85 ? -9.052 6.061 27.110 1.00 96.69 85 ARG A CA 1
ATOM 691 C C . ARG A 1 85 ? -10.404 5.658 27.713 1.00 96.69 85 ARG A C 1
ATOM 693 O O . ARG A 1 85 ? -10.504 5.393 28.904 1.00 96.69 85 ARG A O 1
ATOM 700 N N . LYS A 1 86 ? -11.470 5.603 26.906 1.00 96.75 86 LYS A N 1
ATOM 701 C CA . LYS A 1 86 ? -12.807 5.185 27.372 1.00 96.75 86 LYS A CA 1
ATOM 702 C C . LYS A 1 86 ? -12.867 3.696 27.726 1.00 96.75 86 LYS A C 1
ATOM 704 O O . LYS A 1 86 ? -13.652 3.316 28.592 1.00 96.75 86 LYS A O 1
ATOM 709 N N . ALA A 1 87 ? -12.067 2.864 27.066 1.00 96.56 87 ALA A N 1
ATOM 710 C CA . ALA A 1 87 ? -11.930 1.455 27.409 1.00 96.56 87 ALA A CA 1
ATOM 711 C C . ALA A 1 87 ? -11.125 1.259 28.705 1.00 96.56 87 ALA A C 1
ATOM 713 O O . ALA A 1 87 ? -11.516 0.434 29.525 1.00 96.56 87 ALA A O 1
ATOM 714 N N . GLU A 1 88 ? -10.082 2.062 28.938 1.00 96.12 88 GLU A N 1
ATOM 715 C CA . GLU A 1 88 ? -9.334 2.103 30.207 1.00 96.12 88 GLU A CA 1
ATOM 716 C C . GLU A 1 88 ? -10.214 2.554 31.386 1.00 96.12 88 GLU A C 1
ATOM 718 O O . GLU A 1 88 ? -10.084 2.031 32.488 1.00 96.12 88 GLU A O 1
ATOM 723 N N . GLU A 1 89 ? -11.179 3.452 31.149 1.00 96.88 89 GLU A N 1
ATOM 724 C CA . GLU A 1 89 ? -12.230 3.817 32.119 1.00 96.88 89 GLU A CA 1
ATOM 725 C C . GLU A 1 89 ? -13.218 2.661 32.421 1.00 96.88 89 GLU A C 1
ATOM 727 O O . GLU A 1 89 ? -14.121 2.819 33.242 1.00 96.88 89 GLU A O 1
ATOM 732 N N . GLY A 1 90 ? -13.099 1.508 31.752 1.00 97.25 90 GLY A N 1
ATOM 733 C CA . GLY A 1 90 ? -13.945 0.330 31.967 1.00 97.25 90 GLY A CA 1
ATOM 734 C C . GLY A 1 90 ? -15.294 0.360 31.238 1.00 97.25 90 GLY A C 1
ATOM 735 O O . GLY A 1 90 ? -16.170 -0.463 31.522 1.00 97.25 90 GLY A O 1
ATOM 736 N N . LYS A 1 91 ? -15.503 1.285 30.290 1.00 96.81 91 LYS A N 1
ATOM 737 C CA . LYS A 1 91 ? -16.759 1.347 29.526 1.00 96.81 91 LYS A CA 1
ATOM 738 C C . LYS A 1 91 ? -16.878 0.188 28.538 1.00 96.81 91 LYS A C 1
ATOM 740 O O . LYS A 1 91 ? -15.913 -0.222 27.895 1.00 96.81 91 LYS A O 1
ATOM 745 N N . LYS A 1 92 ? -18.106 -0.306 28.340 1.00 96.81 92 LYS A N 1
ATOM 746 C CA . LYS A 1 92 ? -18.372 -1.366 27.350 1.00 96.81 92 LYS A CA 1
ATOM 747 C C . LYS A 1 92 ? -18.256 -0.810 25.918 1.00 96.81 92 LYS A C 1
ATOM 749 O O . LYS A 1 92 ? -18.738 0.299 25.678 1.00 96.81 92 LYS A O 1
ATOM 754 N N . PRO A 1 93 ? -17.757 -1.581 24.929 1.00 96.88 93 PRO A N 1
ATOM 755 C CA . PRO A 1 93 ? -17.616 -1.124 23.537 1.00 96.88 93 PRO A CA 1
ATOM 756 C C . PRO A 1 93 ? -18.898 -0.526 22.938 1.00 96.88 93 PRO A C 1
ATOM 758 O O . PRO A 1 93 ? -18.859 0.525 22.304 1.00 96.88 93 PRO A O 1
ATOM 761 N N . ALA A 1 94 ? -20.055 -1.123 23.242 1.00 97.06 94 ALA A N 1
ATOM 762 C CA . ALA A 1 94 ? -21.355 -0.633 22.787 1.00 97.06 94 ALA A CA 1
ATOM 763 C C . ALA A 1 94 ? -21.730 0.750 23.359 1.00 97.06 94 ALA A C 1
ATOM 765 O O . ALA A 1 94 ? -22.450 1.506 22.710 1.00 97.06 94 ALA A O 1
ATOM 766 N N . GLN A 1 95 ? -21.262 1.097 24.564 1.00 97.19 95 GLN A N 1
ATOM 767 C CA . GLN A 1 95 ? -21.459 2.432 25.146 1.00 97.19 95 GLN A CA 1
ATOM 768 C C . GLN A 1 95 ? -20.536 3.449 24.471 1.00 97.19 95 GLN A C 1
ATOM 770 O O . GLN A 1 95 ? -20.990 4.520 24.082 1.00 97.19 95 GLN A O 1
ATOM 775 N N . ILE A 1 96 ? -19.272 3.077 24.247 1.00 97.56 96 ILE A N 1
ATOM 776 C CA . ILE A 1 96 ? -18.283 3.909 23.543 1.00 97.56 96 ILE A CA 1
ATOM 777 C C . ILE A 1 96 ? -18.771 4.243 22.127 1.00 97.56 96 ILE A C 1
ATOM 779 O O . ILE A 1 96 ? -18.695 5.393 21.698 1.00 97.56 96 ILE A O 1
ATOM 783 N N . ALA A 1 97 ? -19.325 3.252 21.424 1.00 97.25 97 ALA A N 1
ATOM 784 C CA . ALA A 1 97 ? -19.908 3.411 20.095 1.00 97.25 97 ALA A CA 1
ATOM 785 C C . ALA A 1 97 ? -21.027 4.467 20.068 1.00 97.25 97 ALA A C 1
ATOM 787 O O . ALA A 1 97 ? -21.042 5.329 19.190 1.00 97.25 97 ALA A O 1
ATOM 788 N N . LYS A 1 98 ? -21.931 4.439 21.059 1.00 97.44 98 LYS A N 1
ATOM 789 C CA . LYS A 1 98 ? -23.022 5.418 21.191 1.00 97.44 98 LYS A CA 1
ATOM 790 C C . LYS A 1 98 ? -22.507 6.819 21.524 1.00 97.44 98 LYS A C 1
ATOM 792 O O . LYS A 1 98 ? -22.965 7.782 20.921 1.00 97.44 98 LYS A O 1
ATOM 797 N N . GLU A 1 99 ? -21.554 6.930 22.449 1.00 96.88 99 GLU A N 1
ATOM 798 C CA . GLU A 1 99 ? -20.990 8.217 22.880 1.00 96.88 99 GLU A CA 1
ATOM 799 C C . GLU A 1 99 ? -20.209 8.921 21.764 1.00 96.88 99 GLU A C 1
ATOM 801 O O . GLU A 1 99 ? -20.338 10.128 21.584 1.00 96.88 99 GLU A O 1
ATOM 806 N N . LEU A 1 100 ? -19.395 8.173 21.013 1.00 96.00 100 LEU A N 1
ATOM 807 C CA . LEU A 1 100 ? -18.547 8.725 19.953 1.00 96.00 100 LEU A CA 1
ATOM 808 C C . LEU A 1 100 ? -19.214 8.715 18.571 1.00 96.00 100 LEU A C 1
ATOM 810 O O . LEU A 1 100 ? -18.611 9.207 17.620 1.00 96.00 100 LEU A O 1
ATOM 814 N N . GLN A 1 101 ? -20.429 8.166 18.457 1.00 96.69 101 GLN A N 1
ATOM 815 C CA . GLN A 1 101 ? -21.156 7.980 17.194 1.00 96.69 101 GLN A CA 1
ATOM 816 C C . GLN A 1 101 ? -20.341 7.198 16.146 1.00 96.69 101 GLN A C 1
ATOM 818 O O . GLN A 1 101 ? -20.316 7.522 14.960 1.00 96.69 101 GLN A O 1
ATOM 823 N N . ILE A 1 102 ? -19.653 6.148 16.595 1.00 95.75 102 ILE A N 1
ATOM 824 C CA . ILE A 1 102 ? -18.835 5.265 15.756 1.00 95.75 102 ILE A CA 1
ATOM 825 C C . ILE A 1 102 ? -19.492 3.885 15.732 1.00 95.75 102 ILE A C 1
ATOM 827 O O . ILE A 1 102 ? -20.042 3.434 16.733 1.00 95.75 102 ILE A O 1
ATOM 831 N N . ALA A 1 103 ? -19.422 3.184 14.599 1.00 95.56 103 ALA A N 1
ATOM 832 C CA . ALA A 1 103 ? -19.918 1.814 14.508 1.00 95.56 103 ALA A CA 1
ATOM 833 C C . ALA A 1 103 ? -19.227 0.892 15.533 1.00 95.56 103 ALA A C 1
ATOM 835 O O . ALA A 1 103 ? -18.003 0.910 15.677 1.00 95.56 103 ALA A O 1
ATOM 836 N N . ASP A 1 104 ? -20.008 0.040 16.201 1.00 96.31 104 ASP A N 1
ATOM 837 C CA . ASP A 1 104 ? -19.515 -0.876 17.242 1.00 96.31 104 ASP A CA 1
ATOM 838 C C . ASP A 1 104 ? -18.436 -1.835 16.710 1.00 96.31 104 ASP A C 1
ATOM 840 O O . ASP A 1 104 ? -17.435 -2.084 17.381 1.00 96.31 104 ASP A O 1
ATOM 844 N N . SER A 1 105 ? -18.563 -2.291 15.456 1.00 95.19 105 SER A N 1
ATOM 845 C CA . SER A 1 105 ? -17.521 -3.081 14.786 1.00 95.19 105 SER A CA 1
ATOM 846 C C . SER A 1 105 ? -16.173 -2.360 14.784 1.00 95.19 105 SER A C 1
ATOM 848 O O . SER A 1 105 ? -15.155 -2.953 15.118 1.00 95.19 105 SER A O 1
ATOM 850 N N . THR A 1 106 ? -16.170 -1.061 14.486 1.00 93.94 106 THR A N 1
ATOM 851 C CA . THR A 1 106 ? -14.948 -0.259 14.404 1.00 93.94 106 THR A CA 1
ATOM 852 C C . THR A 1 106 ? -14.324 -0.052 15.780 1.00 93.94 106 THR A C 1
ATOM 854 O O . THR A 1 106 ? -13.102 -0.098 15.903 1.00 93.94 106 THR A O 1
ATOM 857 N N . VAL A 1 107 ? -15.132 0.139 16.828 1.00 95.81 107 VAL A N 1
ATOM 858 C CA . VAL A 1 107 ? -14.633 0.233 18.211 1.00 95.81 107 VAL A CA 1
ATOM 859 C C . VAL A 1 107 ? -13.940 -1.070 18.607 1.00 95.81 107 VAL A C 1
ATOM 861 O O . VAL A 1 107 ? -12.795 -1.045 19.053 1.00 95.81 107 VAL A O 1
ATOM 864 N N . ARG A 1 108 ? -14.592 -2.215 18.376 1.00 95.31 108 ARG A N 1
ATOM 865 C CA . ARG A 1 108 ? -14.024 -3.538 18.681 1.00 95.31 108 ARG A CA 1
ATOM 866 C C . ARG A 1 108 ? -12.749 -3.814 17.889 1.00 95.31 108 ARG A C 1
ATOM 868 O O . ARG A 1 108 ? -11.777 -4.290 18.465 1.00 95.31 108 ARG A O 1
ATOM 875 N N . ASP A 1 109 ? -12.738 -3.502 16.596 1.00 92.44 109 ASP A N 1
ATOM 876 C CA . ASP A 1 109 ? -11.556 -3.669 15.747 1.00 92.44 109 ASP A CA 1
ATOM 877 C C . ASP A 1 109 ? -10.408 -2.766 16.210 1.00 92.44 109 ASP A C 1
ATOM 879 O O . ASP A 1 109 ? -9.256 -3.193 16.232 1.00 92.44 109 ASP A O 1
ATOM 883 N N . THR A 1 110 ? -10.714 -1.539 16.643 1.00 92.88 110 THR A N 1
ATOM 884 C CA . THR A 1 110 ? -9.710 -0.601 17.161 1.00 92.88 110 THR A CA 1
ATOM 885 C C . THR A 1 110 ? -9.070 -1.131 18.438 1.00 92.88 110 THR A C 1
ATOM 887 O O . THR A 1 110 ? -7.848 -1.142 18.516 1.00 92.88 110 THR A O 1
ATOM 890 N N . LEU A 1 111 ? -9.872 -1.633 19.383 1.00 94.06 111 LEU A N 1
ATOM 891 C CA . LEU A 1 111 ? -9.377 -2.223 20.632 1.00 94.06 111 LEU A CA 1
ATOM 892 C C . LEU A 1 111 ? -8.559 -3.499 20.395 1.00 94.06 111 LEU A C 1
ATOM 894 O O . LEU A 1 111 ? -7.553 -3.716 21.056 1.00 94.06 111 LEU A O 1
ATOM 898 N N . LYS A 1 112 ? -8.953 -4.336 19.427 1.00 92.56 112 LYS A N 1
ATOM 899 C CA . LYS A 1 112 ? -8.182 -5.535 19.056 1.00 92.56 112 LYS A CA 1
ATOM 900 C C . LYS A 1 112 ? -6.827 -5.188 18.443 1.00 92.56 112 LYS A C 1
ATOM 902 O O . LYS A 1 112 ? -5.832 -5.839 18.744 1.00 92.56 112 LYS A O 1
ATOM 907 N N . LEU A 1 113 ? -6.803 -4.199 17.550 1.00 90.56 113 LEU A N 1
ATOM 908 C CA . LEU A 1 113 ? -5.592 -3.790 16.838 1.00 90.56 113 LEU A CA 1
ATOM 909 C C . LEU A 1 113 ? -4.639 -2.974 17.711 1.00 90.56 113 LEU A C 1
ATOM 911 O O . LEU A 1 113 ? -3.461 -2.906 17.383 1.00 90.56 113 LEU A O 1
ATOM 915 N N . ASP A 1 114 ? -5.118 -2.380 18.803 1.00 90.88 114 ASP A N 1
ATOM 916 C CA . ASP A 1 114 ? -4.298 -1.580 19.717 1.00 90.88 114 ASP A CA 1
ATOM 917 C C . ASP A 1 114 ? -3.084 -2.357 20.249 1.00 90.88 114 ASP A C 1
ATOM 919 O O . ASP A 1 114 ? -1.965 -1.857 20.224 1.00 90.88 114 ASP A O 1
ATOM 923 N N . LEU A 1 115 ? -3.272 -3.643 20.563 1.00 88.88 115 LEU A N 1
ATOM 924 C CA . LEU A 1 115 ? -2.203 -4.544 21.014 1.00 88.88 115 LEU A CA 1
ATOM 925 C C . LEU A 1 115 ? -1.099 -4.774 19.965 1.00 88.88 115 LEU A C 1
ATOM 927 O O . LEU A 1 115 ? 0.014 -5.160 20.310 1.00 88.88 115 LEU A O 1
ATOM 931 N N . VAL A 1 116 ? -1.412 -4.584 18.681 1.00 89.50 116 VAL A N 1
ATOM 932 C CA . VAL A 1 116 ? -0.514 -4.849 17.542 1.00 89.50 116 VAL A CA 1
ATOM 933 C C . VAL A 1 116 ? 0.041 -3.542 16.955 1.00 89.50 116 VAL A C 1
ATOM 935 O O . VAL A 1 116 ? 1.027 -3.543 16.212 1.00 89.50 116 VAL A O 1
ATOM 938 N N . ARG A 1 117 ? -0.593 -2.401 17.247 1.00 86.31 117 ARG A N 1
ATOM 939 C CA . ARG A 1 117 ? -0.217 -1.103 16.688 1.00 86.31 117 ARG A CA 1
ATOM 940 C C . ARG A 1 117 ? 1.002 -0.535 17.392 1.00 86.31 117 ARG A C 1
ATOM 942 O O . ARG A 1 117 ? 0.998 -0.242 18.580 1.00 86.31 117 ARG A O 1
ATOM 949 N N . ASN A 1 118 ? 2.023 -0.228 16.603 1.00 83.44 118 ASN A N 1
ATOM 950 C CA . ASN A 1 118 ? 3.167 0.526 17.089 1.00 83.44 118 ASN A CA 1
ATOM 951 C C . ASN A 1 118 ? 2.823 2.020 17.079 1.00 83.44 118 ASN A C 1
ATOM 953 O O . ASN A 1 118 ? 2.568 2.589 16.018 1.00 83.44 118 ASN A O 1
ATOM 957 N N . LYS A 1 119 ? 2.847 2.662 18.255 1.00 82.44 119 LYS A N 1
ATOM 958 C CA . LYS A 1 119 ? 2.582 4.106 18.433 1.00 82.44 119 LYS A CA 1
ATOM 959 C C . LYS A 1 119 ? 1.181 4.551 17.977 1.00 82.44 119 LYS A C 1
ATOM 961 O O . LYS A 1 119 ? 1.019 5.671 17.500 1.00 82.44 119 LYS A O 1
ATOM 966 N N . GLY A 1 120 ? 0.180 3.672 18.084 1.00 79.62 120 GLY A N 1
ATOM 967 C CA . GLY A 1 120 ? -1.207 3.997 17.726 1.00 79.62 120 GLY A CA 1
ATOM 968 C C . GLY A 1 120 ? -1.442 4.238 16.230 1.00 79.62 120 GLY A C 1
ATOM 969 O O . GLY A 1 120 ? -2.465 4.801 15.858 1.00 79.62 120 GLY A O 1
ATOM 970 N N . ALA A 1 121 ? -0.511 3.827 15.362 1.00 84.12 121 ALA A N 1
ATOM 971 C CA . ALA A 1 121 ? -0.659 3.914 13.915 1.00 84.12 121 ALA A CA 1
ATOM 972 C C . ALA A 1 121 ? -0.618 2.522 13.282 1.00 84.12 121 ALA A C 1
ATOM 974 O O . ALA A 1 121 ? 0.155 1.643 13.688 1.00 84.12 121 ALA A O 1
ATOM 975 N N . SER A 1 122 ? -1.445 2.326 12.259 1.00 84.88 122 SER A N 1
ATOM 976 C CA . SER A 1 122 ? -1.394 1.103 11.468 1.00 84.88 122 SER A CA 1
ATOM 977 C C . SER A 1 122 ? -0.273 1.168 10.434 1.00 84.88 122 SER A C 1
ATOM 979 O O . SER A 1 122 ? 0.115 2.243 9.971 1.00 84.88 122 SER A O 1
ATOM 981 N N . GLN A 1 123 ? 0.276 0.012 10.071 1.00 85.56 123 GLN A N 1
ATOM 982 C CA . GLN A 1 123 ? 1.333 -0.061 9.070 1.00 85.56 123 GLN A CA 1
ATOM 983 C C . GLN A 1 123 ? 0.746 0.007 7.661 1.00 85.56 123 GLN A C 1
ATOM 985 O O . GLN A 1 123 ? -0.278 -0.605 7.345 1.00 85.56 123 GLN A O 1
ATOM 990 N N . ALA A 1 124 ? 1.445 0.727 6.782 1.00 82.62 124 ALA A N 1
ATOM 991 C CA . ALA A 1 124 ? 1.125 0.722 5.366 1.00 82.62 124 ALA A CA 1
ATOM 992 C C . ALA A 1 124 ? 1.269 -0.697 4.800 1.00 82.62 124 ALA A C 1
ATOM 994 O O . ALA A 1 124 ? 2.208 -1.431 5.123 1.00 82.62 124 ALA A O 1
ATOM 995 N N . ARG A 1 125 ? 0.344 -1.078 3.914 1.00 82.31 125 ARG A N 1
ATOM 996 C CA . ARG A 1 125 ? 0.454 -2.340 3.185 1.00 82.31 125 ARG A CA 1
ATOM 997 C C . ARG A 1 125 ? 1.741 -2.328 2.363 1.00 82.31 125 ARG A C 1
ATOM 999 O O . ARG A 1 125 ? 2.000 -1.365 1.641 1.00 82.31 125 ARG A O 1
ATOM 1006 N N . LEU A 1 126 ? 2.493 -3.426 2.421 1.00 82.69 126 LEU A N 1
ATOM 1007 C CA . LEU A 1 126 ? 3.627 -3.629 1.525 1.00 82.69 126 LEU A CA 1
ATOM 1008 C C . LEU A 1 126 ? 3.169 -3.466 0.073 1.00 82.69 126 LEU A C 1
ATOM 1010 O O . LEU A 1 126 ? 2.125 -3.992 -0.336 1.00 82.69 126 LEU A O 1
ATOM 1014 N N . SER A 1 127 ? 3.944 -2.705 -0.693 1.00 81.50 127 SER A N 1
ATOM 1015 C CA . SER A 1 127 ? 3.671 -2.497 -2.104 1.00 81.50 127 SER A CA 1
ATOM 1016 C C . SER A 1 127 ? 3.753 -3.821 -2.860 1.00 81.50 127 SER A C 1
ATOM 1018 O O . SER A 1 127 ? 4.370 -4.802 -2.434 1.00 81.50 127 SER A O 1
ATOM 1020 N N . ARG A 1 128 ? 3.084 -3.866 -4.012 1.00 84.75 128 ARG A N 1
ATOM 1021 C CA . ARG A 1 128 ? 3.206 -5.008 -4.911 1.00 84.75 128 ARG A CA 1
ATOM 1022 C C . ARG A 1 128 ? 4.658 -5.103 -5.377 1.00 84.75 128 ARG A C 1
ATOM 1024 O O . ARG A 1 128 ? 5.194 -4.122 -5.886 1.00 84.75 128 ARG A O 1
ATOM 1031 N N . LEU A 1 129 ? 5.245 -6.293 -5.256 1.00 85.88 129 LEU A N 1
ATOM 1032 C CA . LEU A 1 129 ? 6.578 -6.569 -5.786 1.00 85.88 129 LEU A CA 1
ATOM 1033 C C . LEU A 1 129 ? 6.654 -6.225 -7.276 1.00 85.88 129 LEU A C 1
ATOM 1035 O O . LEU A 1 129 ? 5.714 -6.462 -8.045 1.00 85.88 129 LEU A O 1
ATOM 1039 N N . GLU A 1 130 ? 7.794 -5.674 -7.677 1.00 88.19 130 GLU A N 1
ATOM 1040 C CA . GLU A 1 130 ? 8.039 -5.330 -9.068 1.00 88.19 130 GLU A CA 1
ATOM 1041 C C . GLU A 1 130 ? 8.045 -6.583 -9.946 1.00 88.19 130 GLU A C 1
ATOM 1043 O O . GLU A 1 130 ? 8.596 -7.623 -9.591 1.00 88.19 130 GLU A O 1
ATOM 1048 N N . LYS A 1 131 ? 7.448 -6.477 -11.137 1.00 89.31 131 LYS A N 1
ATOM 1049 C CA . LYS A 1 131 ? 7.377 -7.599 -12.083 1.00 89.31 131 LYS A CA 1
ATOM 1050 C C . LYS A 1 131 ? 8.755 -8.012 -12.618 1.00 89.31 131 LYS A C 1
ATOM 1052 O O . LYS A 1 131 ? 8.938 -9.165 -12.996 1.00 89.31 131 LYS A O 1
ATOM 1057 N N . TYR A 1 132 ? 9.694 -7.073 -12.703 1.00 91.38 132 TYR A N 1
ATOM 1058 C CA . TYR A 1 132 ? 11.003 -7.289 -13.312 1.00 91.38 132 TYR A CA 1
ATOM 1059 C C . TYR A 1 132 ? 12.097 -7.208 -12.260 1.00 91.38 132 TYR A C 1
ATOM 1061 O O . TYR A 1 132 ? 12.106 -6.295 -11.440 1.00 91.38 132 TYR A O 1
ATOM 1069 N N . SER A 1 133 ? 13.042 -8.145 -12.316 1.00 91.44 133 SER A N 1
ATOM 1070 C CA . SER A 1 133 ? 14.166 -8.170 -11.386 1.00 91.44 133 SER A CA 1
ATOM 1071 C C . SER A 1 133 ? 15.100 -6.977 -11.598 1.00 91.44 133 SER A C 1
ATOM 1073 O O . SER A 1 133 ? 15.274 -6.475 -12.712 1.00 91.44 133 SER A O 1
ATOM 1075 N N . VAL A 1 134 ? 15.790 -6.570 -10.532 1.00 93.06 134 VAL A N 1
ATOM 1076 C CA . VAL A 1 134 ? 16.806 -5.505 -10.590 1.00 93.06 134 VAL A CA 1
ATOM 1077 C C . VAL A 1 134 ? 17.901 -5.840 -11.609 1.00 93.06 134 VAL A C 1
ATOM 1079 O O . VAL A 1 134 ? 18.352 -4.970 -12.351 1.00 93.06 134 VAL A O 1
ATOM 1082 N N . ARG A 1 135 ? 18.300 -7.118 -11.706 1.00 92.19 135 ARG A N 1
ATOM 1083 C CA . ARG A 1 135 ? 19.270 -7.584 -12.710 1.00 92.19 135 ARG A CA 1
ATOM 1084 C C . ARG A 1 135 ? 18.772 -7.317 -14.126 1.00 92.19 135 ARG A C 1
ATOM 1086 O O . ARG A 1 135 ? 19.533 -6.813 -14.944 1.00 92.19 135 ARG A O 1
ATOM 1093 N N . PHE A 1 136 ? 17.507 -7.622 -14.400 1.00 93.50 136 PHE A N 1
ATOM 1094 C CA . PHE A 1 136 ? 16.903 -7.378 -15.704 1.00 93.50 136 PHE A CA 1
ATOM 1095 C C . PHE A 1 136 ? 16.896 -5.882 -16.052 1.00 93.50 136 PHE A C 1
ATOM 1097 O O . PHE A 1 136 ? 17.349 -5.506 -17.132 1.00 93.50 136 PHE A O 1
ATOM 1104 N N . LYS A 1 137 ? 16.492 -5.022 -15.105 1.00 94.69 137 LYS A N 1
ATOM 1105 C CA . LYS A 1 137 ? 16.550 -3.558 -15.268 1.00 94.69 137 LYS A CA 1
ATOM 1106 C C . LYS A 1 137 ? 17.970 -3.077 -15.610 1.00 94.69 137 LYS A C 1
ATOM 1108 O O . LYS A 1 137 ? 18.151 -2.313 -16.553 1.00 94.69 137 LYS A O 1
ATOM 1113 N N . ARG A 1 138 ? 18.994 -3.584 -14.910 1.00 95.19 138 ARG A N 1
ATOM 1114 C CA . ARG A 1 138 ? 20.409 -3.241 -15.171 1.00 95.19 138 ARG A CA 1
ATOM 1115 C C . ARG A 1 138 ? 20.875 -3.643 -16.568 1.00 95.19 138 ARG A C 1
ATOM 1117 O O . ARG A 1 138 ? 21.624 -2.895 -17.185 1.00 95.19 138 ARG A O 1
ATOM 1124 N N . VAL A 1 139 ? 20.446 -4.801 -17.073 1.00 94.56 139 VAL A N 1
ATOM 1125 C CA . VAL A 1 139 ? 20.799 -5.240 -18.434 1.00 94.56 139 VAL A CA 1
ATOM 1126 C C . VAL A 1 139 ? 20.243 -4.266 -19.472 1.00 94.56 139 VAL A C 1
ATOM 1128 O O . VAL A 1 139 ? 20.988 -3.853 -20.355 1.00 94.56 139 VAL A O 1
ATOM 1131 N N . ILE A 1 140 ? 18.983 -3.840 -19.329 1.00 94.06 140 ILE A N 1
ATOM 1132 C CA . ILE A 1 140 ? 18.366 -2.836 -20.213 1.00 94.06 140 ILE A CA 1
ATOM 1133 C C . ILE A 1 140 ? 19.165 -1.531 -20.196 1.00 94.06 140 ILE A C 1
ATOM 1135 O O . ILE A 1 140 ? 19.570 -1.041 -21.249 1.00 94.06 140 ILE A O 1
ATOM 1139 N N . VAL A 1 141 ? 19.431 -0.997 -19.001 1.00 94.75 141 VAL A N 1
ATOM 1140 C CA . VAL A 1 141 ? 20.171 0.262 -18.835 1.00 94.75 141 VAL A CA 1
ATOM 1141 C C . VAL A 1 141 ? 21.570 0.167 -19.454 1.00 94.75 141 VAL A C 1
ATOM 1143 O O . VAL A 1 141 ? 22.003 1.081 -20.149 1.00 94.75 141 VAL A O 1
ATOM 1146 N N . ASN A 1 142 ? 22.269 -0.954 -19.263 1.00 94.44 142 ASN A N 1
ATOM 1147 C CA . ASN A 1 142 ? 23.601 -1.159 -19.830 1.00 94.44 142 ASN A CA 1
ATOM 1148 C C . ASN A 1 142 ? 23.591 -1.262 -21.360 1.00 94.44 142 ASN A C 1
ATOM 1150 O O . ASN A 1 142 ? 24.519 -0.767 -21.993 1.00 94.44 142 ASN A O 1
ATOM 1154 N N . LEU A 1 143 ? 22.573 -1.887 -21.961 1.00 93.88 143 LEU A N 1
ATOM 1155 C CA . LEU A 1 143 ? 22.442 -1.946 -23.421 1.00 93.88 143 LEU A CA 1
ATOM 1156 C C . LEU A 1 143 ? 22.280 -0.544 -24.018 1.00 93.88 143 LEU A C 1
ATOM 1158 O O . LEU A 1 143 ? 22.960 -0.207 -24.981 1.00 93.88 143 LEU A O 1
ATOM 1162 N N . ILE A 1 144 ? 21.451 0.296 -23.400 1.00 93.69 144 ILE A N 1
ATOM 1163 C CA . ILE A 1 144 ? 21.208 1.664 -23.879 1.00 93.69 144 ILE A CA 1
ATOM 1164 C C . ILE A 1 144 ? 22.417 2.567 -23.650 1.00 93.69 144 ILE A C 1
ATOM 1166 O O . ILE A 1 144 ? 22.742 3.382 -24.503 1.00 93.69 144 ILE A O 1
ATOM 1170 N N . ARG A 1 145 ? 23.146 2.396 -22.542 1.00 92.19 145 ARG A N 1
ATOM 1171 C CA . ARG A 1 145 ? 24.402 3.131 -22.321 1.00 92.19 145 ARG A CA 1
ATOM 1172 C C . ARG A 1 145 ? 25.475 2.800 -23.359 1.00 92.19 145 ARG A C 1
ATOM 1174 O O . ARG A 1 145 ? 26.278 3.667 -23.676 1.00 92.19 145 ARG A O 1
ATOM 1181 N N . LYS A 1 146 ? 25.494 1.570 -23.882 1.00 93.44 146 LYS A N 1
ATOM 1182 C CA . LYS A 1 146 ? 26.385 1.181 -24.988 1.00 93.44 146 LYS A CA 1
ATOM 1183 C C . LYS A 1 146 ? 25.919 1.760 -26.323 1.00 93.44 146 LYS A C 1
ATOM 1185 O O . LYS A 1 146 ? 26.743 2.175 -27.126 1.00 93.44 146 LYS A O 1
ATOM 1190 N N . GLU A 1 147 ? 24.608 1.792 -26.548 1.00 90.31 147 GLU A N 1
ATOM 1191 C CA . GLU 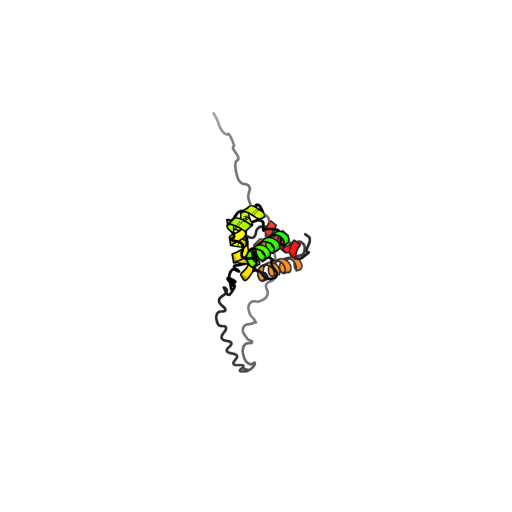A 1 147 ? 23.993 2.268 -27.786 1.00 90.31 147 GLU A CA 1
ATOM 1192 C C . GLU A 1 147 ? 22.941 3.353 -27.503 1.00 90.31 147 GLU A C 1
ATOM 1194 O O . GLU A 1 147 ? 21.735 3.079 -27.452 1.00 90.31 147 GLU A O 1
ATOM 1199 N N . LEU A 1 148 ? 23.403 4.601 -27.356 1.00 81.25 148 LEU A N 1
ATOM 1200 C CA . LEU A 1 148 ? 22.626 5.750 -26.854 1.00 81.25 148 LEU A CA 1
ATOM 1201 C C . LEU A 1 148 ? 21.417 6.177 -27.714 1.00 81.25 148 LEU A C 1
ATOM 1203 O O . LEU A 1 148 ? 20.675 7.067 -27.317 1.00 81.25 148 LEU A O 1
ATOM 1207 N N . LYS A 1 149 ? 21.179 5.555 -28.874 1.00 85.00 149 LYS A N 1
ATOM 1208 C CA . LYS A 1 149 ? 20.041 5.841 -29.775 1.00 85.00 149 LYS A CA 1
ATOM 1209 C C . LYS A 1 149 ? 19.402 4.568 -30.341 1.00 85.00 149 LYS A C 1
ATOM 1211 O O . LYS A 1 149 ? 18.898 4.543 -31.464 1.00 85.00 149 LYS A O 1
ATOM 1216 N N . SER A 1 150 ? 19.496 3.465 -29.602 1.00 86.06 150 SER A N 1
ATOM 1217 C CA . SER A 1 150 ? 18.939 2.185 -30.038 1.00 86.06 150 SER A CA 1
ATOM 1218 C C . SER A 1 150 ? 17.405 2.207 -30.026 1.00 86.06 150 SER A C 1
ATOM 1220 O O . SER A 1 150 ? 16.763 2.547 -29.036 1.00 86.06 150 SER A O 1
ATOM 1222 N N . SER A 1 151 ? 16.789 1.799 -31.141 1.00 92.44 151 SER A N 1
ATOM 1223 C CA . SER A 1 151 ? 15.332 1.627 -31.210 1.00 92.44 151 SER A CA 1
ATOM 1224 C C . SER A 1 151 ? 14.859 0.552 -30.224 1.00 92.44 151 SER A C 1
ATOM 1226 O O . SER A 1 151 ? 15.488 -0.504 -30.098 1.00 92.44 151 SER A O 1
ATOM 1228 N N . PHE A 1 152 ? 13.692 0.753 -29.600 1.00 92.00 152 PHE A N 1
ATOM 1229 C CA . PHE A 1 152 ? 13.068 -0.235 -28.706 1.00 92.00 152 PHE A CA 1
ATOM 1230 C C . PHE A 1 152 ? 12.915 -1.617 -29.356 1.00 92.00 152 PHE A C 1
ATOM 1232 O O . PHE A 1 152 ? 13.054 -2.641 -28.687 1.00 92.00 152 PHE A O 1
ATOM 1239 N N . ALA A 1 153 ? 12.717 -1.676 -30.677 1.00 92.12 153 ALA A N 1
ATOM 1240 C CA . ALA A 1 153 ? 12.680 -2.938 -31.410 1.00 92.12 153 ALA A CA 1
ATOM 1241 C C . ALA A 1 153 ? 14.012 -3.704 -31.332 1.00 92.12 153 ALA A C 1
ATOM 1243 O O . ALA A 1 153 ? 14.002 -4.921 -31.153 1.00 92.12 153 ALA A O 1
ATOM 1244 N N . LYS A 1 154 ? 15.149 -3.001 -31.414 1.00 92.69 154 LYS A N 1
ATOM 1245 C CA . LYS A 1 154 ? 16.490 -3.589 -31.296 1.00 92.69 154 LYS A CA 1
ATOM 1246 C C . LYS A 1 154 ? 16.734 -4.098 -29.874 1.00 92.69 154 LYS A C 1
ATOM 1248 O O . LYS A 1 154 ? 17.177 -5.228 -29.695 1.00 92.69 154 LYS A O 1
ATOM 1253 N N . ILE A 1 155 ? 16.331 -3.322 -28.868 1.00 91.94 155 ILE A N 1
ATOM 1254 C CA . ILE A 1 155 ? 16.433 -3.709 -27.452 1.00 91.94 155 ILE A CA 1
ATOM 1255 C C . ILE A 1 155 ? 15.646 -5.002 -27.180 1.00 91.94 155 ILE A C 1
ATOM 1257 O O . ILE A 1 155 ? 16.168 -5.926 -26.557 1.00 91.94 155 ILE A O 1
ATOM 1261 N N . ARG A 1 156 ? 14.419 -5.122 -27.707 1.00 92.88 156 ARG A N 1
ATOM 1262 C CA . ARG A 1 156 ? 13.615 -6.352 -27.580 1.00 92.88 156 ARG A CA 1
ATOM 1263 C C . ARG A 1 156 ? 14.276 -7.562 -28.240 1.00 92.88 156 ARG A C 1
ATOM 1265 O O . ARG A 1 156 ? 14.233 -8.647 -27.664 1.00 92.88 156 ARG A O 1
ATOM 1272 N N . LYS A 1 157 ? 14.913 -7.378 -29.406 1.00 92.38 157 LYS A N 1
ATOM 1273 C CA . LYS A 1 157 ? 15.681 -8.441 -30.077 1.00 92.38 157 LYS A CA 1
ATOM 1274 C C . LYS A 1 157 ? 16.841 -8.923 -29.198 1.00 92.38 157 LYS A C 1
ATOM 1276 O O . LYS A 1 157 ? 16.987 -10.125 -29.016 1.00 92.38 157 LYS A O 1
ATOM 1281 N N . HIS A 1 158 ? 17.598 -8.008 -28.585 1.00 91.12 158 HIS A N 1
ATOM 1282 C CA . HIS A 1 158 ? 18.716 -8.363 -27.697 1.00 91.12 158 HIS A CA 1
ATOM 1283 C C . HIS A 1 158 ? 18.286 -9.085 -26.416 1.00 91.12 158 HIS A C 1
ATOM 1285 O O . HIS A 1 158 ? 18.996 -9.965 -25.941 1.00 91.12 158 HIS A O 1
ATOM 1291 N N . LEU A 1 159 ? 17.136 -8.723 -25.844 1.00 89.25 159 LEU A N 1
ATOM 1292 C CA . LEU A 1 159 ? 16.650 -9.321 -24.597 1.00 89.25 159 LEU A CA 1
ATOM 1293 C C . LEU A 1 159 ? 15.913 -10.651 -24.801 1.00 89.25 159 LEU A C 1
ATOM 1295 O O . LEU A 1 159 ? 15.502 -11.246 -23.804 1.00 89.25 159 LEU A O 1
ATOM 1299 N N . ALA A 1 160 ? 15.669 -11.064 -26.053 1.00 84.06 160 ALA A N 1
ATOM 1300 C CA . ALA A 1 160 ? 14.886 -12.246 -26.437 1.00 84.06 160 ALA A CA 1
ATOM 1301 C C . ALA A 1 160 ? 13.530 -12.385 -25.705 1.00 84.06 160 ALA A C 1
ATOM 1303 O O . ALA A 1 160 ? 12.971 -13.475 -25.590 1.00 84.06 160 ALA A O 1
ATOM 1304 N N . SER A 1 161 ? 12.982 -11.281 -25.187 1.00 80.12 161 SER A N 1
ATOM 1305 C CA . SER A 1 161 ? 11.815 -11.276 -24.304 1.00 80.12 161 SER A CA 1
ATOM 1306 C C . SER A 1 161 ? 10.747 -10.312 -24.804 1.00 80.12 161 SER A C 1
ATOM 1308 O O . SER A 1 161 ? 11.027 -9.236 -25.337 1.00 80.12 161 SER A O 1
ATOM 1310 N N . LYS A 1 162 ? 9.480 -10.702 -24.621 1.00 87.94 162 LYS A N 1
ATOM 1311 C CA . LYS A 1 162 ? 8.298 -9.938 -25.051 1.00 87.94 162 LYS A CA 1
ATOM 1312 C C . LYS A 1 162 ? 7.967 -8.821 -24.053 1.00 87.94 162 LYS A C 1
ATOM 1314 O O . LYS A 1 162 ? 6.899 -8.814 -23.443 1.00 87.94 162 LYS A O 1
ATOM 1319 N N . VAL A 1 163 ? 8.904 -7.901 -23.834 1.00 92.81 163 VAL A N 1
ATOM 1320 C CA . VAL A 1 163 ? 8.685 -6.737 -22.963 1.00 92.81 163 VAL A CA 1
ATOM 1321 C C . VAL A 1 163 ? 8.031 -5.606 -23.752 1.00 92.81 163 VAL A C 1
ATOM 1323 O O . VAL A 1 163 ? 8.422 -5.305 -24.875 1.00 92.81 163 VAL A O 1
ATOM 1326 N N . ASN A 1 164 ? 7.013 -4.988 -23.154 1.00 95.00 164 ASN A N 1
ATOM 1327 C CA . ASN A 1 164 ? 6.304 -3.849 -23.733 1.00 95.00 164 ASN A CA 1
ATOM 1328 C C . ASN A 1 164 ? 7.164 -2.573 -23.651 1.00 95.00 164 ASN A C 1
ATOM 1330 O O . ASN A 1 164 ? 7.770 -2.303 -22.615 1.00 95.00 164 ASN A O 1
ATOM 1334 N N . ASP A 1 165 ? 7.149 -1.739 -24.689 1.00 94.44 165 ASP A N 1
ATOM 1335 C CA . ASP A 1 165 ? 7.933 -0.496 -24.768 1.00 94.44 165 ASP A CA 1
ATOM 1336 C C . ASP A 1 165 ? 7.607 0.493 -23.649 1.00 94.44 165 ASP A C 1
ATOM 1338 O O . ASP A 1 165 ? 8.482 1.222 -23.190 1.00 94.44 165 ASP A O 1
ATOM 1342 N N . LYS A 1 166 ? 6.361 0.502 -23.155 1.00 95.31 166 LYS A N 1
ATOM 1343 C CA . LYS A 1 166 ? 5.979 1.322 -21.991 1.00 95.31 166 LYS A CA 1
ATOM 1344 C C . LYS A 1 166 ? 6.749 0.929 -20.730 1.00 95.31 166 LYS A C 1
ATOM 1346 O O . LYS A 1 166 ? 7.054 1.781 -19.907 1.00 95.31 166 LYS A O 1
ATOM 1351 N N . VAL A 1 167 ? 7.052 -0.358 -20.571 1.00 94.75 167 VAL A N 1
ATOM 1352 C CA . VAL A 1 167 ? 7.844 -0.849 -19.437 1.00 94.75 167 VAL A CA 1
ATOM 1353 C C . VAL A 1 167 ? 9.296 -0.423 -19.594 1.00 94.75 167 VAL A C 1
ATOM 1355 O O . VAL A 1 167 ? 9.886 0.027 -18.621 1.00 94.75 167 VAL A O 1
ATOM 1358 N N . ILE A 1 168 ? 9.856 -0.548 -20.801 1.00 94.00 168 ILE A N 1
ATOM 1359 C CA . ILE A 1 168 ? 11.240 -0.136 -21.067 1.00 94.00 168 ILE A CA 1
ATOM 1360 C C . ILE A 1 168 ? 11.400 1.357 -20.765 1.00 94.00 168 ILE A C 1
ATOM 1362 O O . ILE A 1 168 ? 12.311 1.713 -20.030 1.00 94.00 168 ILE A O 1
ATOM 1366 N N . ARG A 1 169 ? 10.470 2.204 -21.228 1.00 95.00 169 ARG A N 1
ATOM 1367 C CA . ARG A 1 169 ? 10.451 3.641 -20.903 1.00 95.00 169 ARG A CA 1
ATOM 1368 C C . ARG A 1 169 ? 10.432 3.917 -19.402 1.00 95.00 169 ARG A C 1
ATOM 1370 O O . ARG A 1 169 ? 11.312 4.616 -18.926 1.00 95.00 169 ARG A O 1
ATOM 1377 N N . ARG A 1 170 ? 9.528 3.284 -18.645 1.00 94.75 170 ARG A N 1
ATOM 1378 C CA . ARG A 1 170 ? 9.488 3.433 -17.176 1.00 94.75 170 ARG A CA 1
ATOM 1379 C C . ARG A 1 170 ? 10.805 3.044 -16.504 1.00 94.75 170 ARG A C 1
ATOM 1381 O O . ARG A 1 170 ? 11.264 3.740 -15.616 1.00 94.75 170 ARG A O 1
ATOM 1388 N N . ILE A 1 171 ? 11.437 1.953 -16.947 1.00 94.56 171 ILE A N 1
ATOM 1389 C CA . ILE A 1 171 ? 12.741 1.525 -16.409 1.00 94.56 171 ILE A CA 1
ATOM 1390 C C . ILE A 1 171 ? 13.834 2.573 -16.685 1.00 94.56 171 ILE A C 1
ATOM 1392 O O . ILE A 1 171 ? 14.776 2.684 -15.904 1.00 94.56 171 ILE A O 1
ATOM 1396 N N . LEU A 1 172 ? 13.735 3.319 -17.788 1.00 93.38 172 LEU A N 1
ATOM 1397 C CA . LEU A 1 172 ? 14.693 4.371 -18.136 1.00 93.38 172 LEU A CA 1
ATOM 1398 C C . LEU A 1 172 ? 14.437 5.672 -17.389 1.00 93.38 172 LEU A C 1
ATOM 1400 O O . LEU A 1 172 ? 15.395 6.279 -16.915 1.00 93.38 172 LEU A O 1
ATOM 1404 N N . GLU A 1 173 ? 13.169 6.039 -17.217 1.00 94.44 173 GLU A N 1
ATOM 1405 C CA . GLU A 1 173 ? 12.742 7.140 -16.351 1.00 94.44 173 GLU A CA 1
ATOM 1406 C C . GLU A 1 173 ? 13.232 6.914 -14.912 1.00 94.44 173 GLU A C 1
ATOM 1408 O O . GLU A 1 173 ? 13.868 7.798 -14.344 1.00 94.44 173 GLU A O 1
ATOM 1413 N N . ASP A 1 174 ? 13.061 5.699 -14.368 1.00 93.56 174 ASP A N 1
ATOM 1414 C CA . ASP A 1 174 ? 13.588 5.303 -13.049 1.00 93.56 174 ASP A CA 1
ATOM 1415 C C . ASP A 1 174 ? 15.122 5.461 -12.951 1.00 93.56 174 ASP A C 1
ATOM 1417 O O . ASP A 1 174 ? 15.670 5.647 -11.865 1.00 93.56 174 ASP A O 1
ATOM 1421 N N . ALA A 1 175 ? 15.833 5.348 -14.078 1.00 93.25 175 ALA A N 1
ATOM 1422 C CA . ALA A 1 175 ? 17.286 5.487 -14.168 1.00 93.25 175 ALA A CA 1
ATOM 1423 C C . ALA A 1 175 ? 17.745 6.911 -14.541 1.00 93.25 175 ALA A C 1
ATOM 1425 O O . ALA A 1 175 ? 18.942 7.111 -14.772 1.00 93.25 175 ALA A O 1
ATOM 1426 N N . SER A 1 176 ? 16.820 7.874 -14.624 1.00 93.12 176 SER A N 1
ATOM 1427 C CA . SER A 1 176 ? 17.055 9.254 -15.070 1.00 93.12 176 SER A CA 1
ATOM 1428 C C . SER A 1 176 ? 17.683 9.360 -16.468 1.00 93.12 176 SER A C 1
ATOM 1430 O O . SER A 1 176 ? 18.425 10.301 -16.750 1.00 93.12 176 SER A O 1
ATOM 1432 N N . ILE A 1 177 ? 17.418 8.388 -17.347 1.00 88.56 177 ILE A N 1
ATOM 1433 C CA . ILE A 1 177 ? 17.850 8.408 -18.748 1.00 88.56 177 ILE A CA 1
ATOM 1434 C C . ILE A 1 177 ? 16.650 8.826 -19.588 1.00 88.56 177 ILE A C 1
ATOM 1436 O O . ILE A 1 177 ? 15.719 8.047 -19.790 1.00 88.56 177 ILE A O 1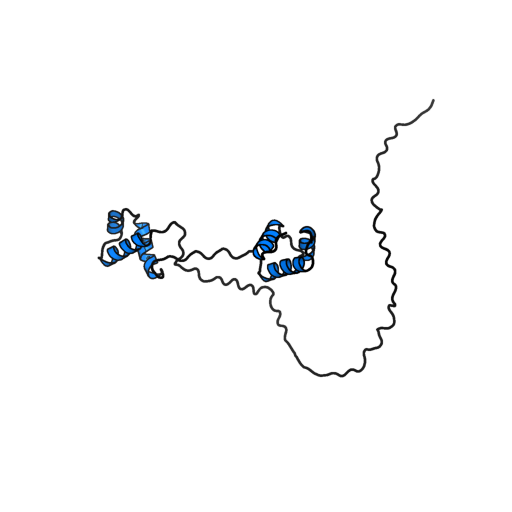
ATOM 1440 N N . TYR A 1 178 ? 16.686 10.060 -20.078 1.00 82.62 178 TYR A N 1
ATOM 1441 C CA . TYR A 1 178 ? 15.644 10.598 -20.942 1.00 82.62 178 TYR A CA 1
ATOM 1442 C C . TYR A 1 178 ? 15.942 10.234 -22.396 1.00 82.62 178 TYR A C 1
ATOM 1444 O O . TYR A 1 178 ? 17.074 10.389 -22.860 1.00 82.62 178 TYR A O 1
ATOM 1452 N N . TYR A 1 179 ? 14.925 9.709 -23.075 1.00 66.81 179 TYR A N 1
ATOM 1453 C CA . TYR A 1 179 ? 14.967 9.272 -24.467 1.00 66.81 179 TYR A CA 1
ATOM 1454 C C . TYR A 1 179 ? 13.871 9.974 -25.261 1.00 66.81 179 TYR A C 1
ATOM 1456 O O . TYR A 1 179 ? 12.736 10.036 -24.732 1.00 66.81 179 TYR A O 1
#